Protein AF-0000000074204719 (afdb_homodimer)

pLDDT: mean 84.82, std 16.8, range [21.25, 97.81]

Sequence (190 aa):
MNPIASQSVTERLGDVIDLLRHVRADWIEVLTVTPERVCLQPWHLDDGESIARALGLEHAIDQRMLNPGYTLWSGTWRGVEVQVRGALRAGVPVFMNPIASQSVTERLGDVIDLLRHVRADWIEVLTVTPERVCLQPWHLDDGESIARALGLEHAIDQRMLNPGYTLWSGTWRGVEVQVRGALRAGVPVF

Radius of gyration: 17.85 Å; Cα contacts (8 Å, |Δi|>4): 387; chains: 2; bounding box: 43×50×47 Å

Solvent-accessible surface area (backbone atoms only — not comparable to full-atom values): 10158 Å² total; per-residue (Å²): 129,80,73,69,73,65,42,38,35,58,65,43,45,58,57,47,54,55,49,39,71,70,34,72,36,84,42,42,40,36,40,37,39,31,45,72,36,37,38,39,32,38,72,46,36,76,48,17,56,59,50,27,55,68,56,61,34,78,44,72,46,75,40,70,88,43,91,79,44,28,18,42,31,29,38,61,48,94,88,36,38,37,34,28,38,14,41,53,66,84,84,65,73,82,124,130,80,72,70,71,64,40,40,39,60,66,43,44,59,58,48,54,56,50,40,70,65,57,51,32,84,44,42,40,36,41,36,37,34,44,71,34,36,37,39,32,37,74,46,37,76,49,16,57,60,43,27,54,68,56,61,33,76,43,71,46,74,39,64,88,44,92,78,46,27,18,43,30,29,38,60,49,96,87,36,38,37,35,30,36,14,42,54,67,84,86,63,74,78,124

Foldseek 3Di:
DPCPPLDQQVRCVVVVVVLCVLPVVQQFDDWDDDSQAIETEGPAQQCQVVSCVSQPFDDWDWDVPDVVTWIWTWDDHPNHIYITTHHGDPDPDPD/DPCPPLDQQVRCVVVVVVLCVQLPVQQFDDWDTDSQAIETEGPAQQCQVVSCVSQPFDDWDWDVPDVNTWIWTWDDHPRHTYITTHHGDPDDDPD

Secondary structure (DSSP, 8-state):
--------HHHHHHHHHHHHHHS-GGGEEEEEE-SSEEEEEESSGGGHHHHHHHHT--EEEEETTSSS-EEEEEEEETTEEEEEEEEPPTT----/--------HHHHHHHHHHHHHHH-GGGEEEEEE-SSEEEEEESSGGGHHHHHHHHT--EEEEETTSSS-EEEEEEEETTEEEEEEEEPPTT----

Structure (mmCIF, N/CA/C/O backbone):
data_AF-0000000074204719-model_v1
#
loop_
_entity.id
_entity.type
_entity.pdbx_description
1 polymer 'Putative nucleic acid-binding protein'
#
loop_
_atom_site.group_PDB
_atom_site.id
_atom_site.type_symbol
_atom_site.label_atom_id
_atom_site.label_alt_id
_atom_site.label_comp_id
_atom_site.label_asym_id
_atom_site.label_entity_id
_atom_site.label_seq_id
_atom_site.pdbx_PDB_ins_code
_atom_site.Cartn_x
_atom_site.Cartn_y
_atom_site.Cartn_z
_atom_site.occupancy
_atom_site.B_iso_or_equiv
_atom_site.auth_seq_id
_atom_site.auth_comp_id
_atom_site.auth_asym_id
_atom_site.auth_atom_id
_atom_site.pdbx_PDB_model_num
ATOM 1 N N . MET A 1 1 ? -21.5 3.754 -16.781 1 21.25 1 MET A N 1
ATOM 2 C CA . MET A 1 1 ? -20.359 3.564 -15.883 1 21.25 1 MET A CA 1
ATOM 3 C C . MET A 1 1 ? -20.812 3.498 -14.43 1 21.25 1 MET A C 1
ATOM 5 O O . MET A 1 1 ? -21.281 4.496 -13.875 1 21.25 1 MET A O 1
ATOM 9 N N . ASN A 1 2 ? -21.438 2.631 -14.023 1 27.41 2 ASN A N 1
ATOM 10 C CA . ASN A 1 2 ? -21.984 2.467 -12.68 1 27.41 2 ASN A CA 1
ATOM 11 C C . ASN A 1 2 ? -20.922 2.713 -11.609 1 27.41 2 ASN A C 1
ATOM 13 O O . ASN A 1 2 ? -19.906 2.01 -11.555 1 27.41 2 ASN A O 1
ATOM 17 N N . PRO A 1 3 ? -20.734 3.902 -11.156 1 34.53 3 PRO A N 1
ATOM 18 C CA . PRO A 1 3 ? -19.609 4.254 -10.273 1 34.53 3 PRO A CA 1
ATOM 19 C C . PRO A 1 3 ? -19.5 3.326 -9.062 1 34.53 3 PRO A C 1
ATOM 21 O O . PRO A 1 3 ? -20.391 3.328 -8.195 1 34.53 3 PRO A O 1
ATOM 24 N N . ILE A 1 4 ? -19.453 2.145 -9.133 1 39.31 4 ILE A N 1
ATOM 25 C CA . ILE A 1 4 ? -19.172 1.335 -7.953 1 39.31 4 ILE A CA 1
ATOM 26 C C . ILE A 1 4 ? -18.391 2.164 -6.934 1 39.31 4 ILE A C 1
ATOM 28 O O . ILE A 1 4 ? -17.328 2.713 -7.25 1 39.31 4 ILE A O 1
ATOM 32 N N . ALA A 1 5 ? -19.047 2.834 -6.188 1 43.66 5 ALA A N 1
ATOM 33 C CA . ALA A 1 5 ? -18.594 3.742 -5.133 1 43.66 5 ALA A CA 1
ATOM 34 C C . ALA A 1 5 ? -17.266 3.279 -4.535 1 43.66 5 ALA A C 1
ATOM 36 O O . ALA A 1 5 ? -17.172 2.168 -4.012 1 43.66 5 ALA A O 1
ATOM 37 N N . SER A 1 6 ? -16.172 3.58 -5.266 1 57 6 SER A N 1
ATOM 38 C CA . SER A 1 6 ? -14.812 3.262 -4.832 1 57 6 SER A CA 1
ATOM 39 C C . SER A 1 6 ? -14.695 3.277 -3.311 1 57 6 SER A C 1
ATOM 41 O O . SER A 1 6 ? -15.062 4.262 -2.666 1 57 6 SER A O 1
ATOM 43 N N . GLN A 1 7 ? -14.82 2.107 -2.789 1 72.38 7 GLN A N 1
ATOM 44 C CA . GLN A 1 7 ? -14.617 1.949 -1.354 1 72.38 7 GLN A CA 1
ATOM 45 C C . GLN A 1 7 ? -13.383 2.705 -0.884 1 72.38 7 GLN A C 1
ATOM 47 O O . GLN A 1 7 ? -12.383 2.783 -1.604 1 72.38 7 GLN A O 1
ATOM 52 N N . SER A 1 8 ? -13.633 3.424 0.136 1 81.56 8 SER A N 1
ATOM 53 C CA . SER A 1 8 ? -12.469 4.062 0.741 1 81.56 8 SER A CA 1
ATOM 54 C C . SER A 1 8 ? -11.406 3.031 1.12 1 81.56 8 SER A C 1
ATOM 56 O O . SER A 1 8 ? -11.68 1.83 1.137 1 81.56 8 SER A O 1
ATOM 58 N N . VAL A 1 9 ? -10.234 3.465 1.34 1 84.81 9 VAL A N 1
ATOM 59 C CA . VAL A 1 9 ? -9.141 2.598 1.766 1 84.81 9 VAL A CA 1
ATOM 60 C C . VAL A 1 9 ? -9.516 1.896 3.068 1 84.81 9 VAL A C 1
ATOM 62 O O . VAL A 1 9 ? -9.227 0.711 3.25 1 84.81 9 VAL A O 1
ATOM 65 N N . THR A 1 10 ? -10.227 2.547 3.846 1 79.31 10 THR A N 1
ATOM 66 C CA . THR A 1 10 ? -10.609 1.952 5.121 1 79.31 10 THR A CA 1
ATOM 67 C C . THR A 1 10 ? -11.594 0.804 4.91 1 79.31 10 THR A C 1
ATOM 69 O O . THR A 1 10 ? -11.477 -0.244 5.547 1 79.31 10 THR A O 1
ATOM 72 N N . GLU A 1 11 ? -12.492 1.02 4.051 1 79.75 11 GLU A N 1
ATOM 73 C CA . GLU A 1 11 ? -13.453 -0.04 3.758 1 79.75 11 GLU A CA 1
ATOM 74 C C . GLU A 1 11 ? -12.766 -1.248 3.127 1 79.75 11 GLU A C 1
ATOM 76 O O . GLU A 1 11 ? -13.141 -2.393 3.395 1 79.75 11 GLU A O 1
ATOM 81 N N . ARG A 1 12 ? -11.789 -0.95 2.449 1 85.44 12 ARG A N 1
ATOM 82 C CA . ARG A 1 12 ? -11.047 -2.006 1.769 1 85.44 12 ARG A CA 1
ATOM 83 C C . ARG A 1 12 ? -10.219 -2.818 2.758 1 85.44 12 ARG A C 1
ATOM 85 O O . ARG A 1 12 ? -9.898 -3.982 2.5 1 85.44 12 ARG A O 1
ATOM 92 N N . LEU A 1 13 ? -9.844 -2.203 3.865 1 84.81 13 LEU A N 1
ATOM 93 C CA . LEU A 1 13 ? -8.93 -2.852 4.801 1 84.81 13 LEU A CA 1
ATOM 94 C C . LEU A 1 13 ? -9.547 -4.133 5.355 1 84.81 13 LEU A C 1
ATOM 96 O O . LEU A 1 13 ? -8.828 -5.098 5.633 1 84.81 13 LEU A O 1
ATOM 100 N N . GLY A 1 14 ? -10.812 -4.168 5.527 1 80.38 14 GLY A N 1
ATOM 101 C CA . GLY A 1 14 ? -11.445 -5.418 5.914 1 80.38 14 GLY A CA 1
ATOM 102 C C . GLY A 1 14 ? -11.172 -6.551 4.938 1 80.38 14 GLY A C 1
ATOM 103 O O . GLY A 1 14 ? -10.82 -7.66 5.348 1 80.38 14 GLY A O 1
ATOM 104 N N . ASP A 1 15 ? -11.352 -6.27 3.725 1 85.94 15 ASP A N 1
ATOM 105 C CA . ASP A 1 15 ? -11.078 -7.254 2.68 1 85.94 15 ASP A CA 1
ATOM 106 C C . ASP A 1 15 ? -9.602 -7.656 2.676 1 85.94 15 ASP A C 1
ATOM 108 O O . ASP A 1 15 ? -9.273 -8.82 2.443 1 85.94 15 ASP A O 1
ATOM 112 N N . VAL A 1 16 ? -8.797 -6.672 2.945 1 89.19 16 VAL A N 1
ATOM 113 C CA . VAL A 1 16 ? -7.355 -6.918 2.936 1 89.19 16 VAL A CA 1
ATOM 114 C C . VAL A 1 16 ? -6.988 -7.883 4.059 1 89.19 16 VAL A C 1
ATOM 116 O O . VAL A 1 16 ? -6.191 -8.805 3.855 1 89.19 16 VAL A O 1
ATOM 119 N N . ILE A 1 17 ? -7.543 -7.68 5.172 1 85.12 17 ILE A N 1
ATOM 120 C CA . ILE A 1 17 ? -7.289 -8.555 6.305 1 85.12 17 ILE A CA 1
ATOM 121 C C . ILE A 1 17 ? -7.703 -9.984 5.957 1 85.12 17 ILE A C 1
ATOM 123 O O . ILE A 1 17 ? -6.965 -10.938 6.227 1 85.12 17 ILE A O 1
ATOM 127 N N . ASP A 1 18 ? -8.781 -10.156 5.395 1 85.12 18 ASP A N 1
ATOM 128 C CA . ASP A 1 18 ? -9.25 -11.477 4.988 1 85.12 18 ASP A CA 1
ATOM 129 C C . ASP A 1 18 ? -8.32 -12.094 3.941 1 85.12 18 ASP A C 1
ATOM 131 O O . ASP A 1 18 ? -8.031 -13.289 3.99 1 85.12 18 ASP A O 1
ATOM 135 N N . LEU A 1 19 ? -7.965 -11.289 3.037 1 88 19 LEU A N 1
ATOM 136 C CA . LEU A 1 19 ? -7.055 -11.711 1.98 1 88 19 LEU A CA 1
ATOM 137 C C . LEU A 1 19 ? -5.746 -12.234 2.568 1 88 19 LEU A C 1
ATOM 139 O O . LEU A 1 19 ? -5.273 -13.305 2.189 1 88 19 LEU A O 1
ATOM 143 N N . LEU A 1 20 ? -5.246 -11.516 3.494 1 87.5 20 LEU A N 1
ATOM 144 C CA . LEU A 1 20 ? -3.947 -11.859 4.062 1 87.5 20 LEU A CA 1
ATOM 145 C C . LEU A 1 20 ? -4.043 -13.109 4.922 1 87.5 20 LEU A C 1
ATOM 147 O O . LEU A 1 20 ? -3.055 -13.82 5.105 1 87.5 20 LEU A O 1
ATOM 151 N N . ARG A 1 21 ? -5.191 -13.359 5.367 1 82.75 21 ARG A N 1
ATOM 152 C CA . ARG A 1 21 ? -5.41 -14.602 6.094 1 82.75 21 ARG A CA 1
ATOM 153 C C . ARG A 1 21 ? -5.328 -15.805 5.16 1 82.75 21 ARG A C 1
ATOM 155 O O . ARG A 1 21 ? -5.004 -16.906 5.594 1 82.75 21 ARG A O 1
ATOM 162 N N . HIS A 1 22 ? -5.648 -15.492 3.924 1 84.5 22 HIS A N 1
ATOM 163 C CA . HIS A 1 22 ? -5.664 -16.578 2.943 1 84.5 22 HIS A CA 1
ATOM 164 C C . HIS A 1 22 ? -4.27 -16.844 2.395 1 84.5 22 HIS A C 1
ATOM 166 O O . HIS A 1 22 ? -4.008 -17.922 1.852 1 84.5 22 HIS A O 1
ATOM 172 N N . VAL A 1 23 ? -3.623 -15.734 2.57 1 81.94 23 VAL A N 1
ATOM 173 C CA . VAL A 1 23 ? -2.246 -15.891 2.113 1 81.94 23 VAL A CA 1
ATOM 174 C C . VAL A 1 23 ? -1.294 -15.789 3.303 1 81.94 23 VAL A C 1
ATOM 176 O O . VAL A 1 23 ? -1.665 -15.281 4.363 1 81.94 23 VAL A O 1
ATOM 179 N N . ARG A 1 24 ? -0.26 -16.609 3.492 1 74.25 24 ARG A N 1
ATOM 180 C CA . ARG A 1 24 ? 0.709 -16.406 4.562 1 74.25 24 ARG A CA 1
ATOM 181 C C . ARG A 1 24 ? 1.283 -14.992 4.516 1 74.25 24 ARG A C 1
ATOM 183 O O . ARG A 1 24 ? 2.07 -14.672 3.623 1 74.25 24 ARG A O 1
ATOM 190 N N . ALA A 1 25 ? 0.859 -14.141 5.473 1 69.12 25 ALA A N 1
ATOM 191 C CA . ALA A 1 25 ? 1.238 -12.734 5.582 1 69.12 25 ALA A CA 1
ATOM 192 C C . ALA A 1 25 ? 2.754 -12.578 5.641 1 69.12 25 ALA A C 1
ATOM 194 O O . ALA A 1 25 ? 3.301 -11.586 5.152 1 69.12 25 ALA A O 1
ATOM 195 N N . ASP A 1 26 ? 3.381 -13.523 6.211 1 79.75 26 ASP A N 1
ATOM 196 C CA . ASP A 1 26 ? 4.828 -13.461 6.402 1 79.75 26 ASP A CA 1
ATOM 197 C C . ASP A 1 26 ? 5.559 -13.539 5.066 1 79.75 26 ASP A C 1
ATOM 199 O O . ASP A 1 26 ? 6.758 -13.258 4.992 1 79.75 26 ASP A O 1
ATOM 203 N N . TRP A 1 27 ? 4.719 -13.633 4.02 1 85.38 27 TRP A N 1
ATOM 204 C CA . TRP A 1 27 ? 5.32 -13.688 2.689 1 85.38 27 TRP A CA 1
ATOM 205 C C . TRP A 1 27 ? 5.32 -12.312 2.035 1 85.38 27 TRP A C 1
ATOM 207 O O . TRP A 1 27 ? 6.004 -12.094 1.032 1 85.38 27 TRP A O 1
ATOM 217 N N . ILE A 1 28 ? 4.539 -11.445 2.629 1 92.56 28 ILE A N 1
ATOM 218 C CA . ILE A 1 28 ? 4.32 -10.172 1.95 1 92.56 28 ILE A CA 1
ATOM 219 C C . ILE A 1 28 ? 5.309 -9.133 2.471 1 92.56 28 ILE A C 1
ATOM 221 O O . ILE A 1 28 ? 5.395 -8.898 3.68 1 92.56 28 ILE A O 1
ATOM 225 N N . GLU A 1 29 ? 6.027 -8.57 1.59 1 93.69 29 GLU A N 1
ATOM 226 C CA . GLU A 1 29 ? 6.949 -7.492 1.921 1 93.69 29 GLU A CA 1
ATOM 227 C C . GLU A 1 29 ? 6.266 -6.133 1.83 1 93.69 29 GLU A C 1
ATOM 229 O O . GLU A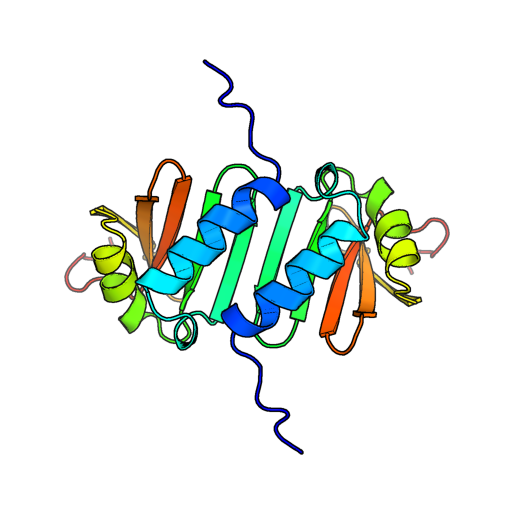 1 29 ? 6.449 -5.281 2.703 1 93.69 29 GLU A O 1
ATOM 234 N N . VAL A 1 30 ? 5.52 -5.926 0.759 1 95 30 VAL A N 1
ATOM 235 C CA . VAL A 1 30 ? 4.859 -4.648 0.521 1 95 30 VAL A CA 1
ATOM 236 C C . VAL A 1 30 ? 3.383 -4.883 0.2 1 95 30 VAL A C 1
ATOM 238 O O . VAL A 1 30 ? 3.051 -5.703 -0.656 1 95 30 VAL A O 1
ATOM 241 N N . LEU A 1 31 ? 2.566 -4.215 0.877 1 95.75 31 LEU A N 1
ATOM 242 C CA . LEU A 1 31 ? 1.132 -4.133 0.627 1 95.75 31 LEU A CA 1
ATOM 243 C C . LEU A 1 31 ? 0.73 -2.721 0.215 1 95.75 31 LEU A C 1
ATOM 245 O O . LEU A 1 31 ? 1.029 -1.755 0.921 1 95.75 31 LEU A O 1
ATOM 249 N N . THR A 1 32 ? 0.128 -2.602 -0.962 1 96.44 32 THR A N 1
ATOM 250 C CA . THR A 1 32 ? -0.425 -1.323 -1.396 1 96.44 32 THR A CA 1
ATOM 251 C C . THR A 1 32 ? -1.94 -1.415 -1.552 1 96.44 32 THR A C 1
ATOM 253 O O . THR A 1 32 ? -2.447 -2.33 -2.203 1 96.44 32 THR A O 1
ATOM 256 N N . VAL A 1 33 ? -2.57 -0.504 -1.001 1 94.38 33 VAL A N 1
ATOM 257 C CA . VAL A 1 33 ? -4.027 -0.462 -1.058 1 94.38 33 VAL A CA 1
ATOM 258 C C . VAL A 1 33 ? -4.484 0.872 -1.646 1 94.38 33 VAL A C 1
ATOM 260 O O . VAL A 1 33 ? -4.039 1.936 -1.206 1 94.38 33 VAL A O 1
ATOM 263 N N . THR A 1 34 ? -5.312 0.798 -2.625 1 93.44 34 THR A N 1
ATOM 264 C CA . THR A 1 34 ? -6.078 1.914 -3.17 1 93.44 34 THR A CA 1
ATOM 265 C C . THR A 1 34 ? -7.574 1.618 -3.125 1 93.44 34 THR A C 1
ATOM 267 O O . THR A 1 34 ? -7.98 0.498 -2.809 1 93.44 34 THR A O 1
ATOM 270 N N . PRO A 1 35 ? -8.344 2.611 -3.412 1 87 35 PRO A N 1
ATOM 271 C CA . PRO A 1 35 ? -9.773 2.328 -3.441 1 87 35 PRO A CA 1
ATOM 272 C C . PRO A 1 35 ? -10.148 1.28 -4.488 1 87 35 PRO A C 1
ATOM 274 O O . PRO A 1 35 ? -11.172 0.6 -4.348 1 87 35 PRO A O 1
ATOM 277 N N . GLU A 1 36 ? -9.305 1.067 -5.488 1 87.62 36 GLU A N 1
ATOM 278 C CA . GLU A 1 36 ? -9.703 0.238 -6.621 1 87.62 36 GLU A CA 1
ATOM 279 C C . GLU A 1 36 ? -8.977 -1.103 -6.609 1 87.62 36 GLU A C 1
ATOM 281 O O . GLU A 1 36 ? -9.391 -2.045 -7.289 1 87.62 36 GLU A O 1
ATOM 286 N N . ARG A 1 37 ? -7.957 -1.107 -5.797 1 93.38 37 ARG A N 1
ATOM 287 C CA . ARG A 1 37 ? -7.188 -2.336 -5.949 1 93.38 37 ARG A CA 1
ATOM 288 C C . ARG A 1 37 ? -6.266 -2.557 -4.754 1 93.38 37 ARG A C 1
ATOM 290 O O . ARG A 1 37 ? -5.941 -1.613 -4.031 1 93.38 37 ARG A O 1
ATOM 297 N N . VAL A 1 38 ? -5.844 -3.766 -4.617 1 95.56 38 VAL A N 1
ATOM 298 C CA . VAL A 1 38 ? -4.828 -4.219 -3.672 1 95.56 38 VAL A CA 1
ATOM 299 C C . VAL A 1 38 ? -3.656 -4.836 -4.43 1 95.56 38 VAL A C 1
ATOM 301 O O . VAL A 1 38 ? -3.854 -5.672 -5.316 1 95.56 38 VAL A O 1
ATOM 304 N N . CYS A 1 39 ? -2.488 -4.41 -4.109 1 96.94 39 CYS A N 1
ATOM 305 C CA . CYS A 1 39 ? -1.284 -4.949 -4.73 1 96.94 39 CYS A CA 1
ATOM 306 C C . CYS A 1 39 ? -0.366 -5.574 -3.686 1 96.94 39 CYS A C 1
ATOM 308 O O . CYS A 1 39 ? -0.093 -4.965 -2.65 1 96.94 39 CYS A O 1
ATOM 310 N N . LEU A 1 40 ? 0.063 -6.711 -3.98 1 96.5 40 LEU A N 1
ATOM 311 C CA . LEU A 1 40 ? 0.962 -7.445 -3.096 1 96.5 40 LEU A CA 1
ATOM 312 C C . LEU A 1 40 ? 2.318 -7.664 -3.758 1 96.5 40 LEU A C 1
ATOM 314 O O . LEU A 1 40 ? 2.387 -8.07 -4.918 1 96.5 40 LEU A O 1
ATOM 318 N N . GLN A 1 41 ? 3.305 -7.387 -3.023 1 96.38 41 GLN A N 1
ATOM 319 C CA . GLN A 1 41 ? 4.664 -7.762 -3.389 1 96.38 41 GLN A CA 1
ATOM 320 C C . GLN A 1 41 ? 5.285 -8.68 -2.334 1 96.38 41 GLN A C 1
ATOM 322 O O . GLN A 1 41 ? 5.566 -8.242 -1.216 1 96.38 41 GLN A O 1
ATOM 327 N N . PRO A 1 42 ? 5.574 -9.914 -2.691 1 94.94 42 PRO A N 1
ATOM 328 C CA . PRO A 1 42 ? 6.203 -10.828 -1.731 1 94.94 42 PRO A CA 1
ATOM 329 C C . PRO A 1 42 ? 7.688 -10.531 -1.525 1 94.94 42 PRO A C 1
ATOM 331 O O . PRO A 1 42 ? 8.297 -9.828 -2.334 1 94.94 42 PRO A O 1
ATOM 334 N N . TRP A 1 43 ? 8.25 -11.047 -0.447 1 93.31 43 TRP A N 1
ATOM 335 C CA . TRP A 1 43 ? 9.68 -10.969 -0.186 1 93.31 43 TRP A CA 1
ATOM 336 C C . TRP A 1 43 ? 10.477 -11.641 -1.3 1 93.31 43 TRP A C 1
ATOM 338 O O . TRP A 1 43 ? 11.523 -11.141 -1.715 1 93.31 43 TRP A O 1
ATOM 348 N N . HIS A 1 44 ? 9.984 -12.734 -1.675 1 93.62 44 HIS A N 1
ATOM 349 C CA . HIS A 1 44 ? 10.562 -13.508 -2.76 1 93.62 44 HIS A CA 1
ATOM 350 C C . HIS A 1 44 ? 9.594 -13.641 -3.93 1 93.62 44 HIS A C 1
ATOM 352 O O . HIS A 1 44 ? 8.523 -14.234 -3.793 1 93.62 44 HIS A O 1
ATOM 358 N N . LEU A 1 45 ? 10.055 -13.219 -5.066 1 93.38 45 LEU A N 1
ATOM 359 C CA . LEU A 1 45 ? 9.18 -13.211 -6.234 1 93.38 45 LEU A CA 1
ATOM 360 C C . LEU A 1 45 ? 8.727 -14.625 -6.582 1 93.38 45 LEU A C 1
ATOM 362 O O . LEU A 1 45 ? 7.652 -14.812 -7.156 1 93.38 45 LEU A O 1
ATOM 366 N N . ASP A 1 46 ? 9.484 -15.617 -6.223 1 92.44 46 ASP A N 1
ATOM 367 C CA . ASP A 1 46 ? 9.148 -17 -6.512 1 92.44 46 ASP A CA 1
ATOM 368 C C . ASP A 1 46 ? 7.875 -17.422 -5.789 1 92.44 46 ASP A C 1
ATOM 370 O O . ASP A 1 46 ? 7.238 -18.406 -6.164 1 92.44 46 ASP A O 1
ATOM 374 N N . ASP A 1 47 ? 7.559 -16.703 -4.777 1 93.56 47 ASP A N 1
ATOM 375 C CA . ASP A 1 47 ? 6.344 -17.016 -4.031 1 93.56 47 ASP A CA 1
ATOM 376 C C . ASP A 1 47 ? 5.113 -16.422 -4.719 1 93.56 47 ASP A C 1
ATOM 378 O O . ASP A 1 47 ? 3.98 -16.766 -4.363 1 93.56 47 ASP A O 1
ATOM 382 N N . GLY A 1 48 ? 5.309 -15.523 -5.602 1 95.06 48 GLY A N 1
ATOM 383 C CA . GLY A 1 48 ? 4.223 -14.758 -6.191 1 95.06 48 GLY A CA 1
ATOM 384 C C . GLY A 1 48 ? 3.164 -15.625 -6.844 1 95.06 48 GLY A C 1
ATOM 385 O O . GLY A 1 48 ? 1.967 -15.414 -6.645 1 95.06 48 GLY A O 1
ATOM 386 N N . GLU A 1 49 ? 3.652 -16.609 -7.605 1 93.25 49 GLU A N 1
ATOM 387 C CA . GLU A 1 49 ? 2.693 -17.484 -8.273 1 93.25 49 GLU A CA 1
ATOM 388 C C . GLU A 1 49 ? 1.871 -18.266 -7.262 1 93.25 49 GLU A C 1
ATOM 390 O O . GLU A 1 49 ? 0.661 -18.438 -7.43 1 93.25 49 GLU A O 1
ATOM 395 N N . SER A 1 50 ? 2.547 -18.766 -6.27 1 92.94 50 SER A N 1
ATOM 396 C CA . SER A 1 50 ? 1.844 -19.516 -5.227 1 92.94 50 SER A CA 1
ATOM 397 C C . SER A 1 50 ? 0.789 -18.641 -4.551 1 92.94 50 SER A C 1
ATOM 399 O O . SER A 1 50 ? -0.319 -19.109 -4.273 1 92.94 50 SER A O 1
ATOM 401 N N . ILE A 1 51 ? 1.106 -17.406 -4.25 1 94.94 51 ILE A N 1
ATOM 402 C CA . ILE A 1 51 ? 0.17 -16.469 -3.646 1 94.94 51 ILE A CA 1
ATOM 403 C C . ILE A 1 51 ? -1.006 -16.234 -4.594 1 94.94 51 ILE A C 1
ATOM 405 O O . ILE A 1 51 ? -2.166 -16.297 -4.176 1 94.94 51 ILE A O 1
ATOM 409 N N . ALA A 1 52 ? -0.723 -16.031 -5.805 1 95.62 52 ALA A N 1
ATOM 410 C CA . ALA A 1 52 ? -1.751 -15.781 -6.812 1 95.62 52 ALA A CA 1
ATOM 411 C C . ALA A 1 52 ? -2.715 -16.969 -6.91 1 95.62 52 ALA A C 1
ATOM 413 O O . ALA A 1 52 ? -3.934 -16.781 -6.91 1 95.62 52 ALA A O 1
ATOM 414 N N . ARG A 1 53 ? -2.145 -18.109 -6.965 1 93.5 53 ARG A N 1
ATOM 415 C CA . ARG A 1 53 ? -2.965 -19.312 -7.062 1 93.5 53 ARG A CA 1
ATOM 416 C C . ARG A 1 53 ? -3.855 -19.469 -5.832 1 93.5 53 ARG A C 1
ATOM 418 O O . ARG A 1 53 ? -5.023 -19.844 -5.953 1 93.5 53 ARG A O 1
ATOM 425 N N . ALA A 1 54 ? -3.295 -19.203 -4.75 1 93.12 54 ALA A N 1
ATOM 426 C CA . ALA A 1 54 ? -4.066 -19.297 -3.512 1 93.12 54 ALA A CA 1
ATOM 427 C C . ALA A 1 54 ? -5.254 -18.344 -3.527 1 93.12 54 ALA A C 1
ATOM 429 O O . ALA A 1 54 ? -6.293 -18.625 -2.924 1 93.12 54 ALA A O 1
ATOM 430 N N . LEU A 1 55 ? -5.109 -17.234 -4.195 1 94.12 55 LEU A N 1
ATOM 431 C CA . LEU A 1 55 ? -6.148 -16.219 -4.25 1 94.12 55 LEU A CA 1
ATOM 432 C C . LEU A 1 55 ? -7.027 -16.391 -5.48 1 94.12 55 LEU A C 1
ATOM 434 O O . LEU A 1 55 ? -7.977 -15.641 -5.691 1 94.12 55 LEU A O 1
ATOM 438 N N . GLY A 1 56 ? -6.668 -17.375 -6.32 1 93.81 56 GLY A N 1
ATOM 439 C CA . GLY A 1 56 ? -7.441 -17.656 -7.516 1 93.81 56 GLY A CA 1
ATOM 440 C C . GLY A 1 56 ? -7.227 -16.641 -8.625 1 93.81 56 GLY A C 1
ATOM 441 O O . GLY A 1 56 ? -8.133 -16.359 -9.406 1 93.81 56 GLY A O 1
ATOM 442 N N . LEU A 1 57 ? -6.125 -15.977 -8.602 1 95.19 57 LEU A N 1
ATOM 443 C CA . LEU A 1 57 ? -5.805 -15.039 -9.672 1 95.19 57 LEU A CA 1
ATOM 444 C C . LEU A 1 57 ? -5.332 -15.773 -10.922 1 95.19 57 LEU A C 1
ATOM 446 O O . LEU A 1 57 ? -4.336 -16.5 -10.883 1 95.19 57 LEU A O 1
ATOM 450 N N . GLU A 1 58 ? -5.895 -15.461 -12.055 1 91.25 58 GLU A N 1
ATOM 451 C CA . GLU A 1 58 ? -5.629 -16.297 -13.219 1 91.25 58 GLU A CA 1
ATOM 452 C C . GLU A 1 58 ? -5.016 -15.492 -14.359 1 91.25 58 GLU A C 1
ATOM 454 O O . GLU A 1 58 ? -4.508 -16.062 -15.328 1 91.25 58 GLU A O 1
ATOM 459 N N . HIS A 1 59 ? -5.039 -14.234 -14.258 1 95.88 59 HIS A N 1
ATOM 460 C CA . HIS A 1 59 ? -4.473 -13.414 -15.328 1 95.88 59 HIS A CA 1
ATOM 461 C C . HIS A 1 59 ? -3.016 -13.062 -15.039 1 95.88 59 HIS A C 1
ATOM 463 O O . HIS A 1 59 ? -2.705 -12.508 -13.977 1 95.88 59 HIS A O 1
ATOM 469 N N . ALA A 1 60 ? -2.182 -13.453 -15.953 1 95.5 60 ALA A N 1
ATOM 470 C CA . ALA A 1 60 ? -0.758 -13.18 -15.781 1 95.5 60 ALA A CA 1
ATOM 471 C C . ALA A 1 60 ? -0.2 -12.406 -16.969 1 95.5 60 ALA A C 1
ATOM 473 O O . ALA A 1 60 ? -0.434 -12.773 -18.125 1 95.5 60 ALA A O 1
ATOM 474 N N . ILE A 1 61 ? 0.448 -11.344 -16.688 1 95 61 ILE A N 1
ATOM 475 C CA . ILE A 1 61 ? 1.148 -10.57 -17.719 1 95 61 ILE A CA 1
ATOM 476 C C . ILE A 1 61 ? 2.639 -10.508 -17.391 1 95 61 ILE A C 1
ATOM 478 O O . ILE A 1 61 ? 3.027 -10.023 -16.328 1 95 61 ILE A O 1
ATOM 482 N N . ASP A 1 62 ? 3.436 -10.891 -18.281 1 93.25 62 ASP A N 1
ATOM 483 C CA . ASP A 1 62 ? 4.883 -10.883 -18.078 1 93.25 62 ASP A CA 1
ATOM 484 C C . ASP A 1 62 ? 5.484 -9.539 -18.469 1 93.25 62 ASP A C 1
ATOM 486 O O . ASP A 1 62 ? 5.305 -9.078 -19.594 1 93.25 62 ASP A O 1
ATOM 490 N N . GLN A 1 63 ? 6.027 -8.961 -17.484 1 92.06 63 GLN A N 1
ATOM 491 C CA . GLN A 1 63 ? 6.801 -7.75 -17.734 1 92.06 63 GLN A CA 1
ATOM 492 C C . GLN A 1 63 ? 8.273 -8.07 -17.969 1 92.06 63 GLN A C 1
ATOM 494 O O . GLN A 1 63 ? 9.109 -7.844 -17.094 1 92.06 63 GLN A O 1
ATOM 499 N N . ARG A 1 64 ? 8.734 -8.305 -19.078 1 88.69 64 ARG A N 1
ATOM 500 C CA . ARG A 1 64 ? 10.047 -8.867 -19.391 1 88.69 64 ARG A CA 1
ATOM 501 C C . ARG A 1 64 ? 11.062 -7.762 -19.672 1 88.69 64 ARG A C 1
ATOM 503 O O . ARG A 1 64 ? 12.266 -7.965 -19.516 1 88.69 64 ARG A O 1
ATOM 510 N N . MET A 1 65 ? 10.57 -6.645 -20.031 1 87.31 65 MET A N 1
ATOM 511 C CA . MET A 1 65 ? 11.477 -5.574 -20.453 1 87.31 65 MET A CA 1
ATOM 512 C C . MET A 1 65 ? 11.977 -4.781 -19.25 1 87.31 65 MET A C 1
ATOM 514 O O . MET A 1 65 ? 12.844 -3.916 -19.391 1 87.31 65 MET A O 1
ATOM 518 N N . LEU A 1 66 ? 11.344 -5.102 -18.172 1 81.25 66 LEU A N 1
ATOM 519 C CA . LEU A 1 66 ? 11.805 -4.449 -16.953 1 81.25 66 LEU A CA 1
ATOM 520 C C . LEU A 1 66 ? 12.953 -5.227 -16.312 1 81.25 66 LEU A C 1
ATOM 522 O O . LEU A 1 66 ? 13.156 -6.406 -16.625 1 81.25 66 LEU A O 1
ATOM 526 N N . ASN A 1 67 ? 13.758 -4.34 -15.516 1 84.5 67 ASN A N 1
ATOM 527 C CA . ASN A 1 67 ? 14.859 -4.949 -14.789 1 84.5 67 ASN A CA 1
ATOM 528 C C . ASN A 1 67 ? 14.711 -4.777 -13.281 1 84.5 67 ASN A C 1
ATOM 530 O O . ASN A 1 67 ? 14.805 -3.664 -12.766 1 84.5 67 ASN A O 1
ATOM 534 N N . PRO A 1 68 ? 14.508 -5.934 -12.602 1 81.75 68 PRO A N 1
ATOM 535 C CA . PRO A 1 68 ? 14.305 -7.316 -13.047 1 81.75 68 PRO A CA 1
ATOM 536 C C . PRO A 1 68 ? 12.906 -7.543 -13.625 1 81.75 68 PRO A C 1
ATOM 538 O O . PRO A 1 68 ? 11.953 -6.867 -13.242 1 81.75 68 PRO A O 1
ATOM 541 N N . GLY A 1 69 ? 12.836 -8.469 -14.555 1 90.06 69 GLY A N 1
ATOM 542 C CA . GLY A 1 69 ? 11.539 -8.867 -15.07 1 90.06 69 GLY A CA 1
ATOM 543 C C . GLY A 1 69 ? 10.672 -9.555 -14.031 1 90.06 69 GLY A C 1
ATOM 544 O O . GLY A 1 69 ? 11.18 -10.172 -13.094 1 90.06 69 GLY A O 1
ATOM 545 N N . TYR A 1 70 ? 9.359 -9.422 -14.234 1 94.12 70 TYR A N 1
ATOM 546 C CA . TYR A 1 70 ? 8.422 -10.07 -13.32 1 94.12 70 TYR A CA 1
ATOM 547 C C . TYR A 1 70 ? 7.105 -10.383 -14.016 1 94.12 70 TYR A C 1
ATOM 549 O O . TYR A 1 70 ? 6.852 -9.906 -15.125 1 94.12 70 TYR A O 1
ATOM 557 N N . THR A 1 71 ? 6.391 -11.227 -13.469 1 96.44 71 THR A N 1
ATOM 558 C CA . THR A 1 71 ? 5.016 -11.492 -13.867 1 96.44 71 THR A CA 1
ATOM 559 C C . THR A 1 71 ? 4.031 -10.805 -12.922 1 96.44 71 THR A C 1
ATOM 561 O O . THR A 1 71 ? 4.199 -10.859 -11.703 1 96.44 71 THR A O 1
ATOM 564 N N . LEU A 1 72 ? 3.15 -10.086 -13.492 1 97.5 72 LEU A N 1
ATOM 565 C CA . LEU A 1 72 ? 2.047 -9.523 -12.719 1 97.5 72 LEU A CA 1
ATOM 566 C C . LEU A 1 72 ? 0.806 -10.398 -12.828 1 97.5 72 LEU A C 1
ATOM 568 O O . LEU A 1 72 ? 0.225 -10.539 -13.906 1 97.5 72 LEU A O 1
ATOM 572 N N . TRP A 1 73 ? 0.442 -10.922 -11.688 1 97.25 73 TRP A N 1
ATOM 573 C CA . TRP A 1 73 ? -0.802 -11.672 -11.609 1 97.25 73 TRP A CA 1
ATOM 574 C C . TRP A 1 73 ? -1.959 -10.773 -11.18 1 97.25 73 TRP A C 1
ATOM 576 O O . TRP A 1 73 ? -1.808 -9.945 -10.289 1 97.25 73 TRP A O 1
ATOM 586 N N . SER A 1 74 ? -3.055 -10.945 -11.852 1 97.62 74 SER A N 1
ATOM 587 C CA . SER A 1 74 ? -4.191 -10.102 -11.5 1 97.62 74 SER A CA 1
ATOM 588 C C . SER A 1 74 ? -5.496 -10.883 -11.547 1 97.62 74 SER A C 1
ATOM 590 O O . SER A 1 74 ? -5.57 -11.945 -12.156 1 97.62 74 SER A O 1
ATOM 592 N N . GLY A 1 75 ? -6.461 -10.391 -10.852 1 96.56 75 GLY A N 1
ATOM 593 C CA . GLY A 1 75 ? -7.812 -10.93 -10.766 1 96.56 75 GLY A CA 1
ATOM 594 C C . GLY A 1 75 ? -8.641 -10.297 -9.664 1 96.56 75 GLY A C 1
ATOM 595 O O . GLY A 1 75 ? -8.281 -9.234 -9.141 1 96.56 75 GLY A O 1
ATOM 596 N N . THR A 1 76 ? -9.805 -10.844 -9.539 1 94.5 76 THR A N 1
ATOM 597 C CA . THR A 1 76 ? -10.711 -10.367 -8.508 1 94.5 76 THR A CA 1
ATOM 598 C C . THR A 1 76 ? -10.836 -11.383 -7.375 1 94.5 76 THR A C 1
ATOM 600 O O . THR A 1 76 ? -10.961 -12.578 -7.621 1 94.5 76 THR A O 1
ATOM 603 N N . TRP A 1 77 ? -10.594 -10.922 -6.141 1 91.31 77 TRP A N 1
ATOM 604 C CA . TRP A 1 77 ? -10.781 -11.734 -4.941 1 91.31 77 TRP A CA 1
ATOM 605 C C . TRP A 1 77 ? -11.906 -11.18 -4.074 1 91.31 77 TRP A C 1
ATOM 607 O O . TRP A 1 77 ? -11.781 -10.094 -3.51 1 91.31 77 TRP A O 1
ATOM 617 N N . ARG A 1 78 ? -13.008 -11.859 -4 1 86.69 78 ARG A N 1
ATOM 618 C CA . ARG A 1 78 ? -14.18 -11.445 -3.242 1 86.69 78 ARG A CA 1
ATOM 619 C C . ARG A 1 78 ? -14.594 -10.023 -3.602 1 86.69 78 ARG A C 1
ATOM 621 O O . ARG A 1 78 ? -14.844 -9.195 -2.719 1 86.69 78 ARG A O 1
ATOM 628 N N . GLY A 1 79 ? -14.516 -9.688 -4.898 1 85.69 79 GLY A N 1
ATOM 629 C CA . GLY A 1 79 ? -15.031 -8.422 -5.406 1 85.69 79 GLY A CA 1
ATOM 630 C C . GLY A 1 79 ? -13.977 -7.328 -5.434 1 85.69 79 GLY A C 1
ATOM 631 O O . GLY A 1 79 ? -14.258 -6.211 -5.875 1 85.69 79 GLY A O 1
ATOM 632 N N . VAL A 1 80 ? -12.758 -7.691 -4.988 1 88.38 80 VAL A N 1
ATOM 633 C CA . VAL A 1 80 ? -11.68 -6.707 -4.969 1 88.38 80 VAL A CA 1
ATOM 634 C C . VAL A 1 80 ? -10.648 -7.051 -6.043 1 88.38 80 VAL A C 1
ATOM 636 O O . VAL A 1 80 ? -10.281 -8.219 -6.211 1 88.38 80 VAL A O 1
ATOM 639 N N . GLU A 1 81 ? -10.266 -6.059 -6.75 1 94.56 81 GLU A N 1
ATOM 640 C CA . GLU A 1 81 ? -9.148 -6.27 -7.672 1 94.56 81 GLU A CA 1
ATOM 641 C C . GLU A 1 81 ? -7.844 -6.484 -6.914 1 94.56 81 GLU A C 1
ATOM 643 O O . GLU A 1 81 ? -7.492 -5.695 -6.035 1 94.56 81 GLU A O 1
ATOM 648 N N . VAL A 1 82 ? -7.117 -7.527 -7.297 1 96.81 82 VAL A N 1
ATOM 649 C CA . VAL A 1 82 ? -5.863 -7.852 -6.625 1 96.81 82 VAL A CA 1
ATOM 650 C C . VAL A 1 82 ? -4.77 -8.094 -7.664 1 96.81 82 VAL A C 1
ATOM 652 O O . VAL A 1 82 ? -5.016 -8.719 -8.703 1 96.81 82 VAL A O 1
ATOM 655 N N . GLN A 1 83 ? -3.68 -7.562 -7.379 1 97.75 83 GLN A N 1
ATOM 656 C CA . GLN A 1 83 ? -2.48 -7.832 -8.164 1 97.75 83 GLN A CA 1
ATOM 657 C C . GLN A 1 83 ? -1.359 -8.383 -7.289 1 97.75 83 GLN A C 1
ATOM 659 O O . GLN A 1 83 ? -1.178 -7.941 -6.152 1 97.75 83 GLN A O 1
ATOM 664 N N . VAL A 1 84 ? -0.641 -9.281 -7.809 1 97.31 84 VAL A N 1
ATOM 665 C CA . VAL A 1 84 ? 0.5 -9.883 -7.121 1 97.31 84 VAL A CA 1
ATOM 666 C C . VAL A 1 84 ? 1.702 -9.93 -8.062 1 97.31 84 VAL A C 1
ATOM 668 O O . VAL A 1 84 ? 1.598 -10.406 -9.195 1 97.31 84 VAL A O 1
ATOM 671 N N . ARG A 1 85 ? 2.779 -9.445 -7.609 1 96.81 85 ARG A N 1
ATOM 672 C CA . ARG A 1 85 ? 4.016 -9.609 -8.367 1 96.81 85 ARG A CA 1
ATOM 673 C C . ARG A 1 85 ? 4.648 -10.969 -8.094 1 96.81 85 ARG A C 1
ATOM 675 O O . ARG A 1 85 ? 4.664 -11.438 -6.957 1 96.81 85 ARG A O 1
ATOM 682 N N . GLY A 1 86 ? 5.098 -11.586 -9.133 1 95.81 86 GLY A N 1
ATOM 683 C CA . GLY A 1 86 ? 5.789 -12.859 -9.039 1 95.81 86 GLY A CA 1
ATOM 684 C C . GLY A 1 86 ? 6.973 -12.969 -9.977 1 95.81 86 GLY A C 1
ATOM 685 O O . GLY A 1 86 ? 7.207 -12.078 -10.797 1 95.81 86 GLY A O 1
ATOM 686 N N . ALA A 1 87 ? 7.754 -13.969 -9.773 1 94.56 87 ALA A N 1
ATOM 687 C CA . ALA A 1 87 ? 8.875 -14.242 -10.672 1 94.56 87 ALA A CA 1
ATOM 688 C C . ALA A 1 87 ? 8.391 -14.422 -12.109 1 94.56 87 ALA A C 1
ATOM 690 O O . ALA A 1 87 ? 7.273 -14.891 -12.344 1 94.56 87 ALA A O 1
ATOM 691 N N . LEU A 1 88 ? 9.336 -13.969 -12.938 1 92.94 88 LEU A N 1
ATOM 692 C CA . LEU A 1 88 ? 9.039 -14.164 -14.352 1 92.94 88 LEU A CA 1
ATOM 693 C C . LEU A 1 88 ? 8.797 -15.641 -14.664 1 92.94 88 LEU A C 1
ATOM 695 O O . LEU A 1 88 ? 9.586 -16.5 -14.25 1 92.94 88 LEU A O 1
ATOM 699 N N . ARG A 1 89 ? 7.711 -15.922 -15.266 1 87.25 89 ARG A N 1
ATOM 700 C CA . ARG A 1 89 ? 7.379 -17.297 -15.625 1 87.25 89 ARG A CA 1
ATOM 701 C C . ARG A 1 89 ? 8.328 -17.828 -16.688 1 87.25 89 ARG A C 1
ATOM 703 O O . ARG A 1 89 ? 8.789 -17.078 -17.562 1 87.25 89 ARG A O 1
ATOM 710 N N . ALA A 1 90 ? 8.727 -19.094 -16.469 1 75.5 90 ALA A N 1
ATOM 711 C CA . ALA A 1 90 ? 9.547 -19.781 -17.453 1 75.5 90 ALA A CA 1
ATOM 712 C C . ALA A 1 90 ? 8.805 -19.938 -18.781 1 75.5 90 ALA A C 1
ATOM 714 O O . ALA A 1 90 ? 7.57 -20.016 -18.797 1 75.5 90 ALA A O 1
ATOM 715 N N . GLY A 1 91 ? 9.664 -19.797 -19.891 1 64.56 91 GLY A N 1
ATOM 716 C CA . GLY A 1 91 ? 9.203 -20.281 -21.172 1 64.56 91 GLY A CA 1
ATOM 717 C C . GLY A 1 91 ? 8.664 -19.188 -22.062 1 64.56 91 GLY A C 1
ATOM 718 O O . GLY A 1 91 ? 8.367 -19.422 -23.234 1 64.56 91 GLY A O 1
ATOM 719 N N . VAL A 1 92 ? 8.234 -18.062 -21.375 1 52.38 92 VAL A N 1
ATOM 720 C CA . VAL A 1 92 ? 7.617 -17.219 -22.391 1 52.38 92 VAL A CA 1
ATOM 721 C C . VAL A 1 92 ? 8.703 -16.484 -23.172 1 52.38 92 VAL A C 1
ATOM 723 O O . VAL A 1 92 ? 9.523 -15.773 -22.594 1 52.38 92 VAL A O 1
ATOM 726 N N . PRO A 1 93 ? 9.031 -16.969 -24.234 1 47.97 93 PRO A N 1
ATOM 727 C CA . PRO A 1 93 ? 10.055 -16.344 -25.078 1 47.97 93 PRO A CA 1
ATOM 728 C C . PRO A 1 93 ? 9.922 -14.828 -25.156 1 47.97 93 PRO A C 1
ATOM 730 O O . PRO A 1 93 ? 8.797 -14.312 -25.219 1 47.97 93 PRO A O 1
ATOM 733 N N . VAL A 1 94 ? 10.891 -14.07 -24.625 1 45.72 94 VAL A N 1
ATOM 734 C CA . VAL A 1 94 ? 10.969 -12.648 -24.922 1 45.72 94 VAL A CA 1
ATOM 735 C C . VAL A 1 94 ? 11.055 -12.438 -26.438 1 45.72 94 VAL A C 1
ATOM 737 O O . VAL A 1 94 ? 11.914 -13.016 -27.094 1 45.72 94 VAL A O 1
ATOM 740 N N . PHE A 1 95 ? 9.969 -12.109 -26.969 1 37.62 95 PHE A N 1
ATOM 741 C CA . PHE A 1 95 ? 10.148 -11.805 -28.391 1 37.62 95 PHE A CA 1
ATOM 742 C C . PHE A 1 95 ? 10.891 -10.484 -28.562 1 37.62 95 PHE A C 1
ATOM 744 O O . PHE A 1 95 ? 10.766 -9.586 -27.734 1 37.62 95 PHE A O 1
ATOM 751 N N . MET B 1 1 ? 22.188 -3.145 17.266 1 21.48 1 MET B N 1
ATOM 752 C CA . MET B 1 1 ? 21.031 -2.965 16.375 1 21.48 1 MET B CA 1
ATOM 753 C C . MET B 1 1 ? 19.859 -3.832 16.812 1 21.48 1 MET B C 1
ATOM 755 O O . MET B 1 1 ? 19.938 -5.059 16.75 1 21.48 1 MET B O 1
ATOM 759 N N . ASN B 1 2 ? 19.297 -3.607 17.75 1 27.61 2 ASN B N 1
ATOM 760 C CA . ASN B 1 2 ? 18.188 -4.367 18.328 1 27.61 2 ASN B CA 1
ATOM 761 C C . ASN B 1 2 ? 17.109 -4.652 17.281 1 27.61 2 ASN B C 1
ATOM 763 O O . ASN B 1 2 ? 16.516 -3.727 16.734 1 27.61 2 ASN B O 1
ATOM 767 N N . PRO B 1 3 ? 17.188 -5.719 16.562 1 34.19 3 PRO B N 1
ATOM 768 C CA . PRO B 1 3 ? 16.297 -5.969 15.43 1 34.19 3 PRO B CA 1
ATOM 769 C C . PRO B 1 3 ? 14.828 -5.824 15.789 1 34.19 3 PRO B C 1
ATOM 771 O O . PRO B 1 3 ? 14.305 -6.594 16.609 1 34.19 3 PRO B O 1
ATOM 774 N N . ILE B 1 4 ? 14.359 -4.828 16.266 1 39.09 4 ILE B N 1
ATOM 775 C CA . ILE B 1 4 ? 12.906 -4.695 16.391 1 39.09 4 ILE B CA 1
ATOM 776 C C . ILE B 1 4 ? 12.211 -5.594 15.375 1 39.09 4 ILE B C 1
ATOM 778 O O . ILE B 1 4 ? 12.461 -5.484 14.172 1 39.09 4 ILE B O 1
ATOM 782 N N . ALA B 1 5 ? 12.055 -6.734 15.719 1 43.28 5 ALA B N 1
ATOM 783 C CA . ALA B 1 5 ? 11.453 -7.828 14.961 1 43.28 5 ALA B CA 1
ATOM 784 C C . ALA B 1 5 ? 10.398 -7.309 13.992 1 43.28 5 ALA B C 1
ATOM 786 O O . ALA B 1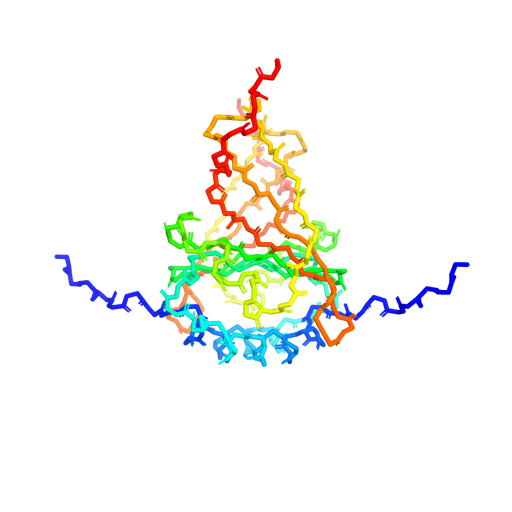 5 ? 9.43 -6.672 14.398 1 43.28 5 ALA B O 1
ATOM 787 N N . SER B 1 6 ? 10.883 -6.828 12.844 1 57.41 6 SER B N 1
ATOM 788 C CA . SER B 1 6 ? 10.023 -6.324 11.773 1 57.41 6 SER B CA 1
ATOM 789 C C . SER B 1 6 ? 8.688 -7.059 11.75 1 57.41 6 SER B C 1
ATOM 791 O O . SER B 1 6 ? 8.648 -8.289 11.672 1 57.41 6 SER B O 1
ATOM 793 N N . GLN B 1 7 ? 7.773 -6.434 12.414 1 72.75 7 GLN B N 1
ATOM 794 C CA . GLN B 1 7 ? 6.41 -6.953 12.375 1 72.75 7 GLN B CA 1
ATOM 795 C C . GLN B 1 7 ? 5.992 -7.289 10.945 1 72.75 7 GLN B C 1
ATOM 797 O O . GLN B 1 7 ? 6.391 -6.609 10 1 72.75 7 GLN B O 1
ATOM 802 N N . SER B 1 8 ? 5.48 -8.453 10.883 1 81.69 8 SER B N 1
ATOM 803 C CA . SER B 1 8 ? 4.91 -8.789 9.578 1 81.69 8 SER B CA 1
ATOM 804 C C . SER B 1 8 ? 3.887 -7.742 9.141 1 81.69 8 SER B C 1
ATOM 806 O O . SER B 1 8 ? 3.447 -6.922 9.953 1 81.69 8 SER B O 1
ATOM 808 N N . VAL B 1 9 ? 3.588 -7.715 7.902 1 85.19 9 VAL B N 1
ATOM 809 C CA . VAL B 1 9 ? 2.586 -6.801 7.359 1 85.19 9 VAL B CA 1
ATOM 810 C C . VAL B 1 9 ? 1.249 -7.027 8.062 1 85.19 9 VAL B C 1
ATOM 812 O O . VAL B 1 9 ? 0.532 -6.074 8.367 1 85.19 9 VAL B O 1
ATOM 815 N N . THR B 1 10 ? 1.022 -8.188 8.398 1 79.44 10 THR B N 1
ATOM 816 C CA . THR B 1 10 ? -0.242 -8.492 9.055 1 79.44 10 THR B CA 1
ATOM 817 C C . THR B 1 10 ? -0.281 -7.883 10.453 1 79.44 10 THR B C 1
ATOM 819 O O . THR B 1 10 ? -1.301 -7.328 10.867 1 79.44 10 THR B O 1
ATOM 822 N N . GLU B 1 11 ? 0.783 -8.016 11.141 1 79.81 11 GLU B N 1
ATOM 823 C CA . GLU B 1 11 ? 0.848 -7.434 12.477 1 79.81 11 GLU B CA 1
ATOM 824 C C . GLU B 1 11 ? 0.739 -5.914 12.422 1 79.81 11 GLU B C 1
ATOM 826 O O . GLU B 1 11 ? 0.124 -5.297 13.297 1 79.81 11 GLU B O 1
ATOM 831 N N . ARG B 1 12 ? 1.219 -5.422 11.398 1 85.44 12 ARG B N 1
ATOM 832 C CA . ARG B 1 12 ? 1.204 -3.975 11.219 1 85.44 12 ARG B CA 1
ATOM 833 C C . ARG B 1 12 ? -0.203 -3.475 10.906 1 85.44 12 ARG B C 1
ATOM 835 O O . ARG B 1 12 ? -0.528 -2.316 11.172 1 85.44 12 ARG B O 1
ATOM 842 N N . LEU B 1 13 ? -1.047 -4.332 10.328 1 84.88 13 LEU B N 1
ATOM 843 C CA . LEU B 1 13 ? -2.363 -3.902 9.875 1 84.88 13 LEU B CA 1
ATOM 844 C C . LEU B 1 13 ? -3.213 -3.412 11.039 1 84.88 13 LEU B C 1
ATOM 846 O O . LEU B 1 13 ? -4.027 -2.5 10.875 1 84.88 13 LEU B O 1
ATOM 850 N N . GLY B 1 14 ? -3.037 -3.963 12.172 1 80.62 14 GLY B N 1
ATOM 851 C CA . GLY B 1 14 ? -3.721 -3.422 13.336 1 80.62 14 GLY B CA 1
ATOM 852 C C . GLY B 1 14 ? -3.393 -1.964 13.594 1 80.62 14 GLY B C 1
ATOM 853 O O . GLY B 1 14 ? -4.289 -1.153 13.836 1 80.62 14 GLY B O 1
ATOM 854 N N . ASP B 1 15 ? -2.17 -1.687 13.578 1 86.06 15 ASP B N 1
ATOM 855 C CA . ASP B 1 15 ? -1.72 -0.31 13.766 1 86.06 15 ASP B CA 1
ATOM 856 C C . ASP B 1 15 ? -2.262 0.599 12.664 1 86.06 15 ASP B C 1
ATOM 858 O O . ASP B 1 15 ? -2.613 1.752 12.922 1 86.06 15 ASP B O 1
ATOM 862 N N . VAL B 1 16 ? -2.326 0.032 11.5 1 89.25 16 VAL B N 1
ATOM 863 C CA . VAL B 1 16 ? -2.785 0.807 10.352 1 89.25 16 VAL B CA 1
ATOM 864 C C . VAL B 1 16 ? -4.254 1.177 10.539 1 89.25 16 VAL B C 1
ATOM 866 O O . VAL B 1 16 ? -4.652 2.312 10.266 1 89.25 16 VAL B O 1
ATOM 869 N N . ILE B 1 17 ? -4.996 0.274 10.961 1 85.25 17 ILE B N 1
ATOM 870 C CA . ILE B 1 17 ? -6.418 0.521 11.195 1 85.25 17 ILE B CA 1
ATOM 871 C C . ILE B 1 17 ? -6.582 1.638 12.227 1 85.25 17 ILE B C 1
ATOM 873 O O . ILE B 1 17 ? -7.391 2.549 12.031 1 85.25 17 ILE B O 1
ATOM 877 N N . ASP B 1 18 ? -5.883 1.609 13.227 1 85.5 18 ASP B N 1
ATOM 878 C CA . ASP B 1 18 ? -5.941 2.648 14.25 1 85.5 18 ASP B CA 1
ATOM 879 C C . ASP B 1 18 ? -5.512 4 13.688 1 85.5 18 ASP B C 1
ATOM 881 O O . ASP B 1 18 ? -6.113 5.027 14 1 85.5 18 ASP B O 1
ATOM 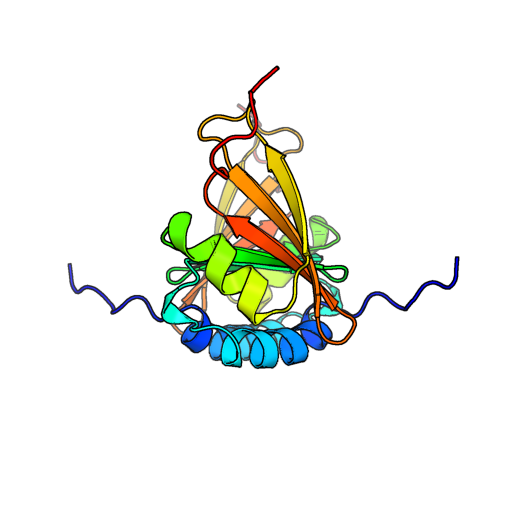885 N N . LEU B 1 19 ? -4.488 3.932 12.953 1 88.56 19 LEU B N 1
ATOM 886 C CA . LEU B 1 19 ? -3.969 5.133 12.312 1 88.56 19 LEU B CA 1
ATOM 887 C C . LEU B 1 19 ? -5.027 5.781 11.43 1 88.56 19 LEU B C 1
ATOM 889 O O . LEU B 1 19 ? -5.25 6.992 11.508 1 88.56 19 LEU B O 1
ATOM 893 N N . LEU B 1 20 ? -5.688 4.988 10.695 1 87.94 20 LEU B N 1
ATOM 894 C CA . LEU B 1 20 ? -6.652 5.508 9.727 1 87.94 20 LEU B CA 1
ATOM 895 C C . LEU B 1 20 ? -7.898 6.031 10.438 1 87.94 20 LEU B C 1
ATOM 897 O O . LEU B 1 20 ? -8.609 6.879 9.898 1 87.94 20 LEU B O 1
ATOM 901 N N . ARG B 1 21 ? -8.094 5.582 11.586 1 83 21 ARG B N 1
ATOM 902 C CA . ARG B 1 21 ? -9.172 6.121 12.398 1 83 21 ARG B CA 1
ATOM 903 C C . ARG B 1 21 ? -8.867 7.543 12.852 1 83 21 ARG B C 1
ATOM 905 O O . ARG B 1 21 ? -9.773 8.336 13.094 1 83 21 ARG B O 1
ATOM 912 N N . HIS B 1 22 ? -7.578 7.852 12.898 1 84.75 22 HIS B N 1
ATOM 913 C CA . HIS B 1 22 ? -7.148 9.156 13.398 1 84.75 22 HIS B CA 1
ATOM 914 C C . HIS B 1 22 ? -7.145 10.195 12.281 1 84.75 22 HIS B C 1
ATOM 916 O O . HIS B 1 22 ? -7.215 11.398 12.547 1 84.75 22 HIS B O 1
ATOM 922 N N . VAL B 1 23 ? -6.914 9.961 11 1 83.31 23 VAL B N 1
ATOM 923 C CA . VAL B 1 2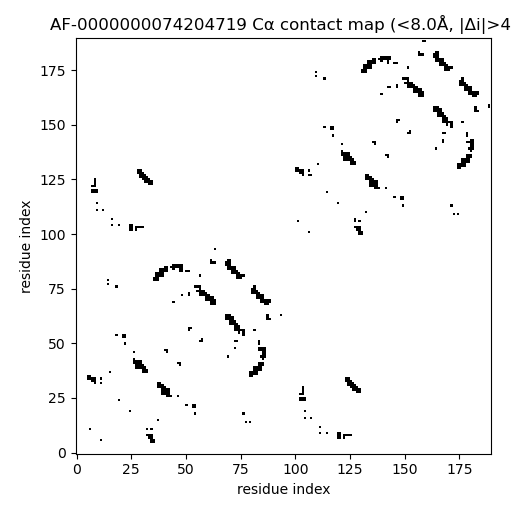3 ? -6.766 10.938 9.922 1 83.31 23 VAL B CA 1
ATOM 924 C C . VAL B 1 23 ? -7.965 10.859 8.984 1 83.31 23 VAL B C 1
ATOM 926 O O . VAL B 1 23 ? -8.117 11.695 8.094 1 83.31 23 VAL B O 1
ATOM 929 N N . ARG B 1 24 ? -8.977 10.359 9.039 1 74.62 24 ARG B N 1
ATOM 930 C CA . ARG B 1 24 ? -10.07 10.055 8.125 1 74.62 24 ARG B CA 1
ATOM 931 C C . ARG B 1 24 ? -9.57 9.32 6.887 1 74.62 24 ARG B C 1
ATOM 933 O O . ARG B 1 24 ? -8.812 9.883 6.09 1 74.62 24 ARG B O 1
ATOM 940 N N . ALA B 1 25 ? -10 8.234 6.668 1 70.19 25 ALA B N 1
ATOM 941 C CA . ALA B 1 25 ? -9.602 7.281 5.633 1 70.19 25 ALA B CA 1
ATOM 942 C C .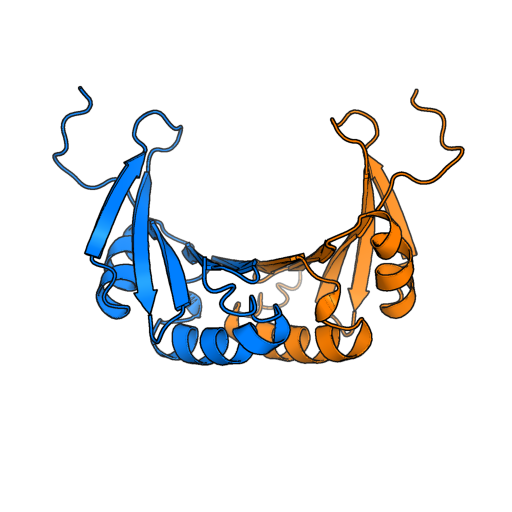 ALA B 1 25 ? -9.977 7.797 4.242 1 70.19 25 ALA B C 1
ATOM 944 O O . ALA B 1 25 ? -9.289 7.512 3.262 1 70.19 25 ALA B O 1
ATOM 945 N N . ASP B 1 26 ? -11.023 8.609 4.18 1 81 26 ASP B N 1
ATOM 946 C CA . ASP B 1 26 ? -11.539 9.086 2.9 1 81 26 ASP B CA 1
ATOM 947 C C . ASP B 1 26 ? -10.586 10.102 2.266 1 81 26 ASP B C 1
ATOM 949 O O . ASP B 1 26 ? -10.719 10.43 1.085 1 81 26 ASP B O 1
ATOM 953 N N . TRP B 1 27 ? -9.508 10.352 3.02 1 86.12 27 TRP B N 1
ATOM 954 C CA . TRP B 1 27 ? -8.508 11.273 2.49 1 86.12 27 TRP B CA 1
ATOM 955 C C . TRP B 1 27 ? -7.379 10.523 1.797 1 86.12 27 TRP B C 1
ATOM 957 O O . TRP B 1 27 ? -6.582 11.125 1.07 1 86.12 27 TRP B O 1
ATOM 967 N N . ILE B 1 28 ? -7.352 9.258 2.074 1 93.06 28 ILE B N 1
ATOM 968 C CA . ILE B 1 28 ? -6.184 8.508 1.627 1 93.06 28 ILE B CA 1
ATOM 969 C C . ILE B 1 28 ? -6.477 7.852 0.281 1 93.06 28 ILE B C 1
ATOM 971 O O . ILE B 1 28 ? -7.457 7.117 0.141 1 93.06 28 ILE B O 1
ATOM 975 N N . GLU B 1 29 ? -5.668 8.141 -0.654 1 93.75 29 GLU B N 1
ATOM 976 C CA . GLU B 1 29 ? -5.762 7.516 -1.969 1 93.75 29 GLU B CA 1
ATOM 977 C C . GLU B 1 29 ? -4.961 6.219 -2.021 1 93.75 29 GLU B C 1
ATOM 979 O O . GLU B 1 29 ? -5.43 5.211 -2.555 1 93.75 29 GLU B O 1
ATOM 984 N N . VAL B 1 30 ? -3.752 6.266 -1.507 1 95.12 30 VAL B N 1
ATOM 985 C CA . VAL B 1 30 ? -2.857 5.113 -1.543 1 95.12 30 VAL B CA 1
ATOM 986 C C . VAL B 1 30 ? -2.295 4.852 -0.148 1 95.12 30 VAL B C 1
ATOM 988 O O . VAL B 1 30 ? -1.779 5.766 0.501 1 95.12 30 VAL B O 1
ATOM 991 N N . LEU B 1 31 ? -2.41 3.678 0.289 1 95.88 31 LEU B N 1
ATOM 992 C CA . LEU B 1 31 ? -1.791 3.156 1.503 1 95.88 31 LEU B CA 1
ATOM 993 C C . LEU B 1 31 ? -0.753 2.09 1.167 1 95.88 31 LEU B C 1
ATOM 995 O O . LEU B 1 3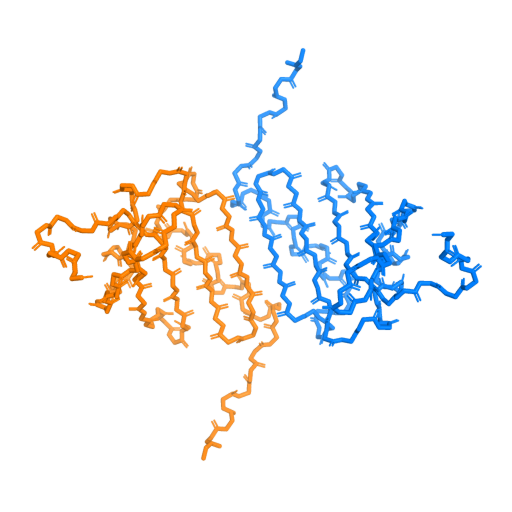1 ? -1.056 1.12 0.469 1 95.88 31 LEU B O 1
ATOM 999 N N . THR B 1 32 ? 0.481 2.314 1.602 1 96.5 32 THR B N 1
ATOM 1000 C CA . THR B 1 32 ? 1.519 1.298 1.464 1 96.5 32 THR B CA 1
ATOM 1001 C C . THR B 1 32 ? 2.008 0.834 2.832 1 96.5 32 THR B C 1
ATOM 1003 O O . THR B 1 32 ? 2.34 1.655 3.689 1 96.5 32 THR B O 1
ATOM 1006 N N . VAL B 1 33 ? 2.051 -0.399 2.975 1 94.25 33 VAL B N 1
ATOM 1007 C CA . VAL B 1 33 ? 2.494 -0.99 4.234 1 94.25 33 VAL B CA 1
ATOM 1008 C C . VAL B 1 33 ? 3.668 -1.932 3.977 1 94.25 33 VAL B C 1
ATOM 1010 O O . VAL B 1 33 ? 3.602 -2.789 3.092 1 94.25 33 VAL B O 1
ATOM 1013 N N . THR B 1 34 ? 4.715 -1.73 4.695 1 93.44 34 THR B N 1
ATOM 1014 C CA . THR B 1 34 ? 5.844 -2.646 4.809 1 93.44 34 THR B CA 1
ATOM 1015 C C . THR B 1 34 ? 6.074 -3.041 6.266 1 93.44 34 THR B C 1
ATOM 1017 O O . THR B 1 34 ? 5.457 -2.479 7.172 1 93.44 34 THR B O 1
ATOM 1020 N N . PRO B 1 35 ? 6.918 -4 6.449 1 87.25 35 PRO B N 1
ATOM 1021 C CA . PRO B 1 35 ? 7.211 -4.34 7.844 1 87.25 35 PRO B CA 1
ATOM 1022 C C . PRO B 1 35 ? 7.816 -3.176 8.625 1 87.25 35 PRO B C 1
ATOM 1024 O O . PRO B 1 35 ? 7.703 -3.123 9.852 1 87.25 35 PRO B O 1
ATOM 1027 N N . GLU B 1 36 ? 8.367 -2.191 7.945 1 87.81 36 GL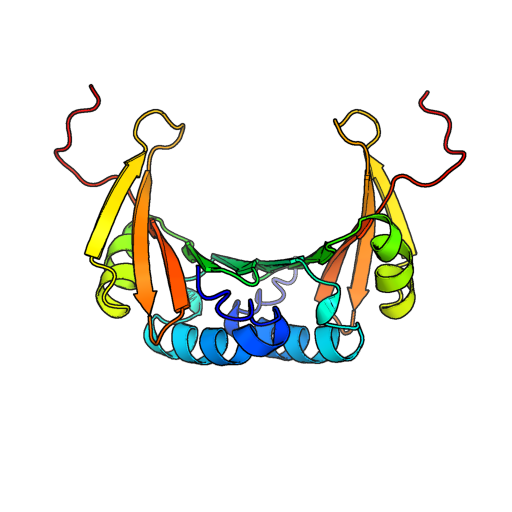U B N 1
ATOM 1028 C CA . GLU B 1 36 ? 9.141 -1.159 8.633 1 87.81 36 GLU B CA 1
ATOM 1029 C C . GLU B 1 36 ? 8.391 0.168 8.656 1 87.81 36 GLU B C 1
ATOM 1031 O O . GLU B 1 36 ? 8.711 1.055 9.453 1 87.81 36 GLU B O 1
ATOM 1036 N N . ARG B 1 37 ? 7.422 0.206 7.777 1 93.19 37 ARG B N 1
ATOM 1037 C CA . ARG B 1 37 ? 6.84 1.543 7.715 1 93.19 37 ARG B CA 1
ATOM 1038 C C . ARG B 1 37 ? 5.469 1.514 7.043 1 93.19 37 ARG B C 1
ATOM 1040 O O . ARG B 1 37 ? 5.145 0.565 6.328 1 93.19 37 ARG B O 1
ATOM 1047 N N . VAL B 1 38 ? 4.75 2.562 7.27 1 95.69 38 VAL B N 1
ATOM 1048 C CA . VAL B 1 38 ? 3.475 2.873 6.633 1 95.69 38 VAL B CA 1
ATOM 1049 C C . VAL B 1 38 ? 3.586 4.191 5.867 1 95.69 38 VAL B C 1
ATOM 1051 O O . VAL B 1 38 ? 4.082 5.184 6.402 1 95.69 38 VAL B O 1
ATOM 1054 N N . CYS B 1 39 ? 3.182 4.16 4.645 1 96.94 39 CYS B N 1
ATOM 1055 C CA . CYS B 1 39 ? 3.201 5.363 3.82 1 96.94 39 CYS B CA 1
ATOM 1056 C C . CYS B 1 39 ? 1.798 5.727 3.35 1 96.94 39 CYS B C 1
ATOM 1058 O O . CYS B 1 39 ? 1.06 4.871 2.863 1 96.94 39 CYS B O 1
ATOM 1060 N N . LEU B 1 40 ? 1.486 6.934 3.488 1 96.56 40 LEU B N 1
ATOM 1061 C CA . LEU B 1 40 ? 0.185 7.453 3.082 1 96.56 40 LEU B CA 1
ATOM 1062 C C . LEU B 1 40 ? 0.334 8.484 1.968 1 96.56 40 LEU B C 1
ATOM 1064 O O . LEU B 1 40 ? 1.171 9.383 2.059 1 96.56 40 LEU B O 1
ATOM 1068 N N . GLN B 1 41 ? -0.448 8.32 1.001 1 96.44 41 GLN B N 1
ATOM 1069 C CA . GLN B 1 41 ? -0.628 9.336 -0.032 1 96.44 41 GLN B CA 1
ATOM 1070 C C . GLN B 1 41 ? -2.08 9.797 -0.101 1 96.44 41 GLN B C 1
ATOM 1072 O O . GLN B 1 41 ? -2.961 9.039 -0.514 1 96.44 41 GLN B O 1
ATOM 1077 N N . PRO B 1 42 ? -2.336 11.047 0.217 1 95 42 PRO B N 1
ATOM 1078 C CA . PRO B 1 42 ? -3.709 11.555 0.139 1 95 42 PRO B CA 1
ATOM 1079 C C . PRO B 1 42 ? -4.156 11.828 -1.295 1 95 42 PRO B C 1
ATOM 1081 O O . PRO B 1 42 ? -3.32 11.906 -2.201 1 95 42 PRO B O 1
ATOM 1084 N N . TRP B 1 43 ? -5.457 11.961 -1.494 1 93.5 43 TRP B N 1
ATOM 1085 C CA . TRP B 1 43 ? -6.023 12.352 -2.781 1 93.5 43 TRP B CA 1
ATOM 1086 C C . TRP B 1 43 ? -5.512 13.727 -3.205 1 93.5 43 TRP B C 1
ATOM 1088 O O . TRP B 1 43 ? -5.215 13.945 -4.383 1 93.5 43 TRP B O 1
ATOM 1098 N N . HIS B 1 44 ? -5.48 14.547 -2.266 1 93.69 44 HIS B N 1
ATOM 1099 C CA . HIS B 1 44 ? -4.98 15.906 -2.459 1 93.69 44 HIS B CA 1
ATOM 1100 C C . HIS B 1 44 ? -3.752 16.172 -1.597 1 93.69 44 HIS B C 1
ATOM 1102 O O . HIS B 1 44 ? -3.834 16.141 -0.366 1 93.69 44 HIS B O 1
ATOM 1108 N N . LEU B 1 45 ? -2.717 16.562 -2.248 1 93.69 45 LEU B N 1
ATOM 1109 C CA . LEU B 1 45 ? -1.463 16.766 -1.528 1 93.69 45 LEU B CA 1
ATOM 1110 C C . LEU B 1 45 ? -1.61 17.859 -0.471 1 93.69 45 LEU B C 1
ATOM 1112 O O . LEU B 1 45 ? -0.907 17.844 0.542 1 93.69 45 LEU B O 1
ATOM 1116 N N . ASP B 1 46 ? -2.523 18.766 -0.661 1 92.94 46 ASP B N 1
ATOM 1117 C CA . ASP B 1 46 ? -2.744 19.859 0.281 1 92.94 46 ASP B CA 1
ATOM 1118 C C . ASP B 1 46 ? -3.223 19.328 1.632 1 92.94 46 ASP B C 1
ATOM 1120 O O . ASP B 1 46 ? -3.119 20.016 2.646 1 92.94 46 ASP B O 1
ATOM 1124 N N . ASP B 1 47 ? -3.732 18.125 1.619 1 93.62 47 ASP B N 1
ATOM 1125 C CA . ASP B 1 47 ? -4.207 17.531 2.865 1 93.62 47 ASP B CA 1
ATOM 1126 C C . ASP B 1 47 ? -3.053 16.906 3.646 1 93.62 47 ASP B C 1
ATOM 1128 O O . ASP B 1 47 ? -3.213 16.547 4.812 1 93.62 47 ASP B O 1
ATOM 1132 N N . GLY B 1 48 ? -1.955 16.703 3.006 1 95.44 48 GLY B N 1
ATOM 1133 C CA . GLY B 1 48 ? -0.849 15.945 3.574 1 95.44 48 GLY B CA 1
ATOM 1134 C C . GLY B 1 48 ? -0.361 16.5 4.895 1 95.44 48 GLY B C 1
ATOM 1135 O O . GLY B 1 48 ? -0.139 15.758 5.848 1 95.44 48 GLY B O 1
ATOM 1136 N N . GLU B 1 49 ? -0.234 17.828 4.914 1 93.5 49 GLU B N 1
ATOM 1137 C CA . GLU B 1 49 ? 0.24 18.453 6.148 1 93.5 49 GLU B CA 1
ATOM 1138 C C . GLU B 1 49 ? -0.761 18.25 7.285 1 93.5 49 GLU B C 1
ATOM 1140 O O . GLU B 1 49 ? -0.373 17.969 8.422 1 93.5 49 GLU B O 1
ATOM 1145 N N . SER B 1 50 ? -2.002 18.438 6.961 1 93.19 50 SER B N 1
ATOM 1146 C CA . SER B 1 50 ? -3.039 18.234 7.969 1 93.19 50 SER B CA 1
ATOM 1147 C C . SER B 1 50 ? -3.016 16.812 8.508 1 93.19 50 SER B C 1
ATOM 1149 O O . SER B 1 50 ? -3.166 16.594 9.711 1 93.19 50 SER B O 1
ATOM 1151 N N . ILE B 1 51 ? 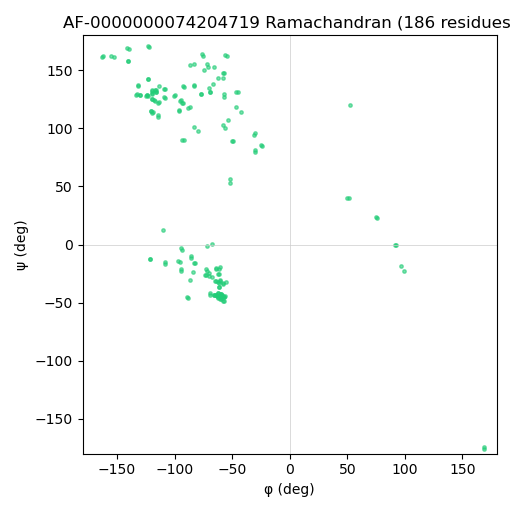-2.865 15.836 7.664 1 95.19 51 ILE B N 1
ATOM 1152 C CA . ILE B 1 51 ? -2.775 14.43 8.062 1 95.19 51 ILE B CA 1
ATOM 1153 C C . ILE B 1 51 ? -1.551 14.227 8.945 1 95.19 51 ILE B C 1
ATOM 1155 O O . ILE B 1 51 ? -1.645 13.602 10.008 1 95.19 51 ILE B O 1
ATOM 1159 N N . ALA B 1 52 ? -0.469 14.766 8.539 1 95.88 52 ALA B N 1
ATOM 1160 C CA . ALA B 1 52 ? 0.777 14.641 9.289 1 95.88 52 ALA B CA 1
ATOM 1161 C C . ALA B 1 52 ? 0.63 15.219 10.695 1 95.88 52 ALA B C 1
ATOM 1163 O O . ALA B 1 52 ? 1.02 14.578 11.68 1 95.88 52 ALA B O 1
ATOM 1164 N N . ARG B 1 53 ? 0.069 16.359 10.758 1 93.62 53 ARG B N 1
ATOM 1165 C CA . ARG B 1 53 ? -0.12 17.016 12.055 1 93.62 53 ARG B CA 1
ATOM 1166 C C . ARG B 1 53 ? -1.035 16.188 12.953 1 93.62 53 ARG B C 1
ATOM 1168 O O . ARG B 1 53 ? -0.787 16.078 14.156 1 93.62 53 ARG B O 1
ATOM 1175 N N . ALA B 1 54 ? -2.02 15.695 12.352 1 93.38 54 ALA B N 1
ATOM 1176 C CA . ALA B 1 54 ? -2.947 14.867 13.125 1 93.38 54 ALA B CA 1
ATOM 1177 C C . ALA B 1 54 ? -2.242 13.648 13.711 1 93.38 54 ALA B C 1
ATOM 1179 O O . ALA B 1 54 ? -2.617 13.156 14.773 1 93.38 54 ALA B O 1
ATOM 1180 N N . LEU B 1 55 ? -1.25 13.164 13.031 1 94.44 55 LEU B N 1
ATOM 1181 C CA . LEU B 1 55 ? -0.521 11.969 13.453 1 94.44 55 LEU B CA 1
ATOM 1182 C C . LEU B 1 55 ? 0.708 12.352 14.273 1 94.44 55 LEU B C 1
ATOM 1184 O O . LEU B 1 55 ? 1.439 11.477 14.742 1 94.44 55 LEU B O 1
ATOM 1188 N N . GLY B 1 56 ? 0.954 13.656 14.383 1 94.06 56 GLY B N 1
ATOM 1189 C CA . GLY B 1 56 ? 2.092 14.133 15.156 1 94.06 56 GLY B CA 1
ATOM 1190 C C . GLY B 1 56 ? 3.416 13.961 14.438 1 94.06 56 GLY B C 1
ATOM 1191 O O . GLY B 1 56 ? 4.449 13.742 15.07 1 94.06 56 GLY B O 1
ATOM 1192 N N . LEU B 1 57 ? 3.389 13.867 13.164 1 95.5 57 LEU B N 1
ATOM 1193 C CA . LEU B 1 57 ? 4.621 13.773 12.391 1 95.5 57 LEU B CA 1
ATOM 1194 C C . LEU B 1 57 ? 5.289 15.141 12.266 1 95.5 57 LEU B C 1
ATOM 1196 O O . LEU B 1 57 ? 4.699 16.078 11.711 1 95.5 57 LEU B O 1
ATOM 1200 N N . GLU B 1 58 ? 6.543 15.258 12.57 1 91.31 58 GLU B N 1
ATOM 1201 C CA . GLU B 1 58 ? 7.141 16.578 12.688 1 91.31 58 GLU B CA 1
ATOM 1202 C C . GLU B 1 58 ? 8.312 16.75 11.719 1 91.31 58 GLU B C 1
ATOM 1204 O O . GLU B 1 58 ? 8.781 17.859 11.484 1 91.31 58 GLU B O 1
ATOM 1209 N N . HIS B 1 59 ? 8.742 15.695 11.164 1 96.06 59 HIS B N 1
ATOM 1210 C CA . HIS B 1 59 ? 9.867 15.797 10.234 1 96.06 59 HIS B CA 1
ATOM 1211 C C . HIS B 1 59 ? 9.383 15.961 8.797 1 96.06 59 HIS B C 1
ATOM 1213 O O . HIS B 1 59 ? 8.609 15.133 8.305 1 96.06 59 HIS B O 1
ATOM 1219 N N . ALA B 1 60 ? 9.82 17.047 8.211 1 95.56 60 ALA B N 1
ATOM 1220 C CA . ALA B 1 60 ? 9.414 17.312 6.832 1 95.56 60 ALA B CA 1
ATOM 1221 C C . ALA B 1 60 ? 10.633 17.516 5.93 1 95.56 60 ALA B C 1
ATOM 1223 O O . ALA B 1 60 ? 11.539 18.281 6.266 1 95.56 60 ALA B O 1
ATOM 1224 N N . ILE B 1 61 ? 10.664 16.797 4.867 1 95.06 61 ILE B N 1
ATOM 1225 C CA . ILE B 1 61 ? 11.695 16.969 3.852 1 95.06 61 ILE B CA 1
ATOM 1226 C C . ILE B 1 61 ? 11.055 17.344 2.518 1 95.06 61 ILE B C 1
ATOM 1228 O O . ILE B 1 61 ? 10.242 16.594 1.98 1 95.06 61 ILE B O 1
ATOM 1232 N N . ASP B 1 62 ? 11.469 18.406 1.956 1 93.31 62 ASP B N 1
ATOM 1233 C CA . ASP B 1 62 ? 10.93 18.859 0.676 1 93.31 62 ASP B CA 1
ATOM 1234 C C . ASP B 1 62 ? 11.672 18.219 -0.491 1 93.31 62 ASP B C 1
ATOM 1236 O O . ASP B 1 62 ? 12.898 18.328 -0.59 1 93.31 62 ASP B O 1
ATOM 1240 N N . GLN B 1 63 ? 10.906 17.516 -1.203 1 92.25 63 GLN B N 1
ATOM 1241 C CA . GLN B 1 63 ? 11.43 16.984 -2.455 1 92.25 63 GLN B CA 1
ATOM 1242 C C . GLN B 1 63 ? 11.125 17.906 -3.623 1 92.25 63 GLN B C 1
ATOM 1244 O O . GLN B 1 63 ? 10.227 17.641 -4.426 1 92.25 63 GLN B O 1
ATOM 1249 N N . ARG B 1 64 ? 11.898 18.797 -3.953 1 88.44 64 ARG B N 1
ATOM 1250 C CA . ARG B 1 64 ? 11.594 19.891 -4.863 1 88.44 64 ARG B CA 1
ATOM 1251 C C . ARG B 1 64 ? 12.031 19.562 -6.285 1 88.44 64 ARG B C 1
ATOM 1253 O O . ARG B 1 64 ? 11.492 20.109 -7.25 1 88.44 64 ARG B O 1
ATOM 1260 N N . MET B 1 65 ? 12.906 18.672 -6.383 1 87.12 65 MET B N 1
ATOM 1261 C CA . MET B 1 65 ? 13.477 18.375 -7.695 1 87.12 65 MET B CA 1
ATOM 1262 C C . MET B 1 65 ? 12.617 17.375 -8.453 1 87.12 65 MET B C 1
ATOM 1264 O O . MET B 1 65 ? 12.859 17.109 -9.633 1 87.12 65 MET B O 1
ATOM 1268 N N . LEU B 1 66 ? 11.727 16.844 -7.691 1 81.5 66 LEU B N 1
ATOM 1269 C CA . LEU B 1 66 ? 10.812 15.922 -8.352 1 81.5 66 LEU B CA 1
ATOM 1270 C C . LEU B 1 66 ? 9.664 16.672 -9.023 1 81.5 66 LEU B C 1
ATOM 1272 O O . LEU B 1 66 ? 9.43 17.844 -8.719 1 81.5 66 LEU B O 1
ATOM 1276 N N . ASN B 1 67 ? 9.133 15.852 -10.125 1 83.69 67 ASN B N 1
ATOM 1277 C CA . ASN B 1 67 ? 7.98 16.406 -10.828 1 83.69 67 ASN B CA 1
ATOM 1278 C C . ASN B 1 67 ? 6.77 15.477 -10.734 1 83.69 67 ASN B C 1
ATOM 1280 O O . ASN B 1 67 ? 6.754 14.406 -11.336 1 83.69 67 ASN B O 1
ATOM 1284 N N . PRO B 1 68 ? 5.797 16.031 -10.008 1 81.88 68 PRO B N 1
ATOM 1285 C CA . PRO B 1 68 ? 5.668 17.25 -9.203 1 81.88 68 PRO B CA 1
ATOM 1286 C C . PRO B 1 68 ? 6.449 17.172 -7.891 1 81.88 68 PRO B C 1
ATOM 1288 O O . PRO B 1 68 ? 6.668 16.094 -7.359 1 81.88 68 PRO B O 1
ATOM 1291 N N . GLY B 1 69 ? 6.801 18.328 -7.391 1 89.94 69 GLY B N 1
ATOM 1292 C CA . GLY B 1 69 ? 7.414 18.406 -6.074 1 89.94 69 GLY B CA 1
ATOM 1293 C C . GLY B 1 69 ? 6.441 18.109 -4.949 1 89.94 69 GLY B C 1
ATOM 1294 O O . GLY B 1 69 ? 5.234 18.328 -5.086 1 89.94 69 GLY B O 1
ATOM 1295 N N . TYR B 1 70 ? 7.035 17.609 -3.832 1 93.94 70 TYR B N 1
ATOM 1296 C CA . TYR B 1 70 ? 6.203 17.328 -2.668 1 93.94 70 TYR B CA 1
ATOM 1297 C C . TYR B 1 70 ? 7.023 17.375 -1.386 1 93.94 70 TYR B C 1
ATOM 1299 O O . TYR B 1 70 ? 8.258 17.391 -1.431 1 93.94 70 TYR B O 1
ATOM 1307 N N . THR B 1 71 ? 6.371 17.5 -0.337 1 96.5 71 THR B N 1
ATOM 1308 C CA . THR B 1 71 ? 6.969 17.344 0.986 1 96.5 71 THR B CA 1
ATOM 1309 C C . THR B 1 71 ? 6.676 15.969 1.564 1 96.5 71 THR B C 1
ATOM 1311 O O . THR B 1 71 ? 5.543 15.484 1.495 1 96.5 71 THR B O 1
ATOM 1314 N N . LEU B 1 72 ? 7.691 15.32 1.988 1 97.5 72 LEU B N 1
ATOM 1315 C CA . LEU B 1 72 ? 7.531 14.07 2.723 1 97.5 72 LEU B CA 1
ATOM 1316 C C . LEU B 1 72 ? 7.578 14.312 4.227 1 97.5 72 LEU B C 1
ATOM 1318 O O . LEU B 1 72 ? 8.617 14.695 4.766 1 97.5 72 LEU B O 1
ATOM 1322 N N . TRP B 1 73 ? 6.461 14.047 4.848 1 97.38 73 TRP B N 1
ATOM 1323 C CA . TRP B 1 73 ? 6.395 14.094 6.305 1 97.38 73 TRP B CA 1
ATOM 1324 C C . TRP B 1 73 ? 6.684 12.727 6.91 1 97.38 73 TRP B C 1
ATOM 1326 O O . TRP B 1 73 ? 6.195 11.703 6.414 1 97.38 73 TRP B O 1
ATOM 1336 N N . SER B 1 74 ? 7.484 12.742 7.934 1 97.62 74 SER B N 1
ATOM 1337 C CA . SER B 1 74 ? 7.812 11.461 8.547 1 97.62 74 SER B CA 1
ATOM 1338 C C . SER B 1 74 ? 7.863 11.57 10.062 1 97.62 74 SER B C 1
ATOM 1340 O O . SER B 1 74 ? 7.992 12.664 10.609 1 97.62 74 SER B O 1
ATOM 1342 N N . GLY B 1 75 ? 7.707 10.477 10.711 1 96.69 75 GLY B N 1
ATOM 1343 C CA . GLY B 1 75 ? 7.766 10.32 12.156 1 96.69 75 GLY B CA 1
ATOM 1344 C C . GLY B 1 75 ? 7.262 8.961 12.625 1 96.69 75 GLY B C 1
ATOM 1345 O O . GLY B 1 75 ? 7.168 8.023 11.836 1 96.69 75 GLY B O 1
ATOM 1346 N N . THR B 1 76 ? 7.211 8.883 13.898 1 94.5 76 THR B N 1
ATOM 1347 C CA . THR B 1 76 ? 6.727 7.645 14.5 1 94.5 76 THR B CA 1
ATOM 1348 C C . THR B 1 76 ? 5.348 7.852 15.125 1 94.5 76 THR B C 1
ATOM 1350 O O . THR B 1 76 ? 5.113 8.859 15.805 1 94.5 76 THR B O 1
ATOM 1353 N N . TRP B 1 77 ? 4.434 6.992 14.727 1 91.94 77 TRP B N 1
ATOM 1354 C CA . TRP B 1 77 ? 3.098 6.984 15.312 1 91.94 77 TRP B CA 1
ATOM 1355 C C . TRP B 1 77 ? 2.846 5.691 16.078 1 91.94 77 TRP B C 1
ATOM 1357 O O . TRP B 1 77 ? 2.783 4.613 15.492 1 91.94 77 TRP B O 1
ATOM 1367 N N . ARG B 1 78 ? 2.752 5.766 17.406 1 87.38 78 ARG B N 1
ATOM 1368 C CA . ARG B 1 78 ? 2.557 4.613 18.281 1 87.38 78 ARG B CA 1
ATOM 1369 C C . ARG B 1 78 ? 3.555 3.508 17.969 1 87.38 78 ARG B C 1
ATOM 1371 O O . ARG B 1 78 ? 3.178 2.342 17.828 1 87.38 78 ARG B O 1
ATOM 1378 N N . GLY B 1 79 ? 4.801 3.908 17.703 1 86.25 79 GLY B N 1
ATOM 1379 C CA . GLY B 1 79 ? 5.887 2.957 17.531 1 86.25 79 GLY B CA 1
ATOM 1380 C C . GLY B 1 79 ? 6.086 2.521 16.094 1 86.25 79 GLY B C 1
ATOM 1381 O O . GLY B 1 79 ? 7 1.75 15.797 1 86.25 79 GLY B O 1
ATOM 1382 N N . VAL B 1 80 ? 5.242 3.059 15.203 1 88.69 80 VAL B N 1
ATOM 1383 C CA . VAL B 1 80 ? 5.348 2.705 13.789 1 88.69 80 VAL B CA 1
ATOM 1384 C C . VAL B 1 80 ? 5.895 3.891 13 1 88.69 80 VAL B C 1
ATOM 1386 O O . VAL B 1 80 ? 5.484 5.031 13.219 1 88.69 80 VAL B O 1
ATOM 1389 N N . GLU B 1 81 ? 6.82 3.596 12.172 1 94.62 81 GLU B N 1
ATOM 1390 C CA . GLU B 1 81 ? 7.27 4.641 11.258 1 94.62 81 GLU B CA 1
ATOM 1391 C C . GLU B 1 81 ? 6.191 4.973 10.227 1 94.62 81 GLU B C 1
ATOM 1393 O O . GLU B 1 81 ? 5.656 4.078 9.57 1 94.62 81 GLU B O 1
ATOM 1398 N N . VAL B 1 82 ? 5.926 6.266 10.07 1 96.94 82 VAL B N 1
ATOM 1399 C CA . VAL B 1 82 ? 4.883 6.703 9.148 1 96.94 82 VAL B CA 1
ATOM 1400 C C . VAL B 1 82 ? 5.422 7.824 8.258 1 96.94 82 VAL B C 1
ATOM 1402 O O . VAL B 1 82 ? 6.148 8.703 8.727 1 96.94 82 VAL B O 1
ATOM 1405 N N . GLN B 1 83 ? 5.102 7.723 7.055 1 97.81 83 GLN B N 1
ATOM 1406 C CA . GLN B 1 83 ? 5.371 8.789 6.098 1 97.81 83 GLN B CA 1
ATOM 1407 C C . GLN B 1 83 ? 4.09 9.258 5.41 1 97.81 83 GLN B C 1
ATOM 1409 O O . GLN B 1 83 ? 3.227 8.438 5.086 1 97.81 83 GLN B O 1
ATOM 1414 N N . VAL B 1 84 ? 3.998 10.477 5.188 1 97.5 84 VAL B N 1
ATOM 1415 C CA . VAL B 1 84 ? 2.861 11.07 4.496 1 97.5 84 VAL B CA 1
ATOM 1416 C C . VAL B 1 84 ? 3.359 12.039 3.422 1 97.5 84 VAL B C 1
ATOM 1418 O O . VAL B 1 84 ? 4.188 12.906 3.697 1 97.5 84 VAL B O 1
ATOM 1421 N N . ARG B 1 85 ? 2.877 11.891 2.26 1 96.88 85 ARG B N 1
ATOM 1422 C CA . ARG B 1 85 ? 3.158 12.867 1.217 1 96.88 85 ARG B CA 1
ATOM 1423 C C . ARG B 1 85 ? 2.213 14.062 1.32 1 96.88 85 ARG B C 1
ATOM 1425 O O . ARG B 1 85 ? 1.019 13.898 1.576 1 96.88 85 ARG B O 1
ATOM 1432 N N . GLY B 1 86 ? 2.777 15.211 1.154 1 95.88 86 GLY B N 1
ATOM 1433 C CA . GLY B 1 86 ? 2.008 16.438 1.159 1 95.88 86 GLY B CA 1
ATOM 1434 C C . GLY B 1 86 ? 2.484 17.453 0.13 1 95.88 86 GLY B C 1
ATOM 1435 O O . GLY B 1 86 ? 3.5 17.234 -0.534 1 95.88 86 GLY B O 1
ATOM 1436 N N . ALA B 1 87 ? 1.713 18.469 -0.075 1 94.62 87 ALA B N 1
ATOM 1437 C CA . ALA B 1 87 ? 2.098 19.562 -0.969 1 94.62 87 ALA B CA 1
ATOM 1438 C C . ALA B 1 87 ? 3.41 20.188 -0.526 1 94.62 87 ALA B C 1
ATOM 1440 O O . ALA B 1 87 ? 3.723 20.219 0.667 1 94.62 87 ALA B O 1
ATOM 1441 N N . LEU B 1 88 ? 4.062 20.609 -1.613 1 93.12 88 LEU B N 1
ATOM 1442 C CA . LEU B 1 88 ? 5.301 21.328 -1.318 1 93.12 88 LEU B CA 1
ATOM 1443 C C . LEU B 1 88 ? 5.031 22.531 -0.425 1 93.12 88 LEU B C 1
ATOM 1445 O O . LEU B 1 88 ? 4.113 23.312 -0.689 1 93.12 88 LEU B O 1
ATOM 1449 N N . ARG B 1 89 ? 5.75 22.641 0.598 1 86.62 89 ARG B N 1
ATOM 1450 C CA . ARG B 1 89 ? 5.594 23.766 1.511 1 86.62 89 ARG B CA 1
ATOM 1451 C C . ARG B 1 89 ? 6.082 25.062 0.87 1 86.62 89 ARG B C 1
ATOM 1453 O O . ARG B 1 89 ? 7.035 25.047 0.088 1 86.62 89 ARG B O 1
ATOM 1460 N N . ALA B 1 90 ? 5.262 26.078 1.044 1 76.06 90 ALA B N 1
ATOM 1461 C CA . ALA B 1 90 ? 5.625 27.422 0.57 1 76.06 90 ALA B CA 1
ATOM 1462 C C . ALA B 1 90 ? 6.93 27.891 1.205 1 76.06 90 ALA B C 1
ATOM 1464 O O . ALA B 1 90 ? 7.262 27.484 2.326 1 76.06 90 ALA B O 1
ATOM 1465 N N . GLY B 1 91 ? 7.688 28.641 0.28 1 65.19 91 GLY B N 1
ATOM 1466 C CA . GLY B 1 91 ? 8.766 29.469 0.806 1 65.19 91 GLY B CA 1
ATOM 1467 C C . GLY B 1 91 ? 10.117 28.781 0.737 1 65.19 91 GLY B C 1
ATOM 1468 O O . GLY B 1 91 ? 11.141 29.391 1.067 1 65.19 91 GLY B O 1
ATOM 1469 N N . VAL B 1 92 ? 10.031 27.391 0.581 1 52.59 92 VAL B N 1
ATOM 1470 C CA . VAL B 1 92 ? 11.398 26.875 0.596 1 52.59 92 VAL B CA 1
ATOM 1471 C C . VAL B 1 92 ? 12.016 27.016 -0.793 1 52.59 92 VAL B C 1
ATOM 1473 O O . VAL B 1 92 ? 11.461 26.516 -1.777 1 52.59 92 VAL B O 1
ATOM 1476 N N . PRO B 1 93 ? 12.781 27.922 -1.008 1 48.53 93 PRO B N 1
ATOM 1477 C CA . PRO B 1 93 ? 13.406 28.172 -2.311 1 48.53 93 PRO B CA 1
ATOM 1478 C C . PRO B 1 93 ? 13.977 26.891 -2.936 1 48.53 93 PRO B C 1
ATOM 1480 O O . PRO B 1 93 ? 14.492 26.031 -2.225 1 48.53 93 PRO B O 1
ATOM 1483 N N . VAL B 1 94 ? 13.469 26.484 -4.098 1 47.28 94 VAL B N 1
ATOM 1484 C CA . VAL B 1 94 ? 14.125 25.453 -4.887 1 47.28 94 VAL B CA 1
ATOM 1485 C C . VAL B 1 94 ? 15.547 25.891 -5.23 1 47.28 94 VAL B C 1
ATOM 1487 O O . VAL B 1 94 ? 15.75 27 -5.746 1 47.28 94 VAL B O 1
ATOM 1490 N N . PHE B 1 95 ? 16.453 25.344 -4.535 1 38.88 95 PHE B N 1
ATOM 1491 C CA . PHE B 1 95 ? 17.781 25.719 -4.984 1 38.88 95 PHE B CA 1
ATOM 1492 C C . PHE B 1 95 ? 18.141 25 -6.285 1 38.88 95 PHE B C 1
ATOM 1494 O O . PHE B 1 95 ? 17.672 23.891 -6.543 1 38.88 95 PHE B O 1
#

Nearest PDB structures (foldseek):
  6ywo-assembly2_B  TM=4.942E-01  e=7.471E-01  Thermothielavioides terrestris NRRL 8126
  8r50-assembly1_A  TM=4.009E-01  e=5.785E-01  Mus musculus
  3l7t-assembly2_C  TM=5.235E-01  e=2.684E+00  Streptococcus mutans
  8co5-assembly1_A-2  TM=4.677E-01  e=7.002E+00  Agrobacterium fabrum str. C58
  5ldw-assembly1_C  TM=5.958E-01  e=4.192E-01  Bos taurus

Organism: NCBI:txid88382